Protein AF-A0A7J6QD74-F1 (afdb_monomer_lite)

InterPro domains:
  IPR014721 Small ribosomal subunit protein uS5 domain 2-type fold, subgroup [G3DSA:3.30.230.10] (109-185)
  IPR020568 Ribosomal protein uS5 domain 2-type superfamily [SSF54211] (138-184)
  IPR036890 Histidine kinase/HSP90-like ATPase superfamily [G3DSA:3.30.565.10] (1-89)
  IPR036890 Histidine kinase/HSP90-like ATPase superfamily [SSF55874] (11-71)
  IPR038973 DNA mismatch repair protein MutL/Mlh/Pms-like [PTHR10073] (9-184)

Radius of gyration: 19.91 Å; chains: 1; bounding box: 56×42×53 Å

pLDDT: mean 76.53, std 16.79, range [30.2, 94.69]

Structure (mmCIF, N/CA/C/O backbone):
data_AF-A0A7J6QD74-F1
#
_entry.id   AF-A0A7J6QD74-F1
#
loop_
_atom_site.group_PDB
_atom_site.id
_atom_site.type_symbol
_atom_site.label_atom_id
_atom_site.label_alt_id
_atom_site.label_comp_id
_atom_site.label_asym_id
_atom_site.label_entity_id
_atom_site.label_seq_id
_atom_site.pdbx_PDB_ins_code
_atom_site.Cartn_x
_atom_site.Cartn_y
_atom_site.Cartn_z
_atom_site.occupancy
_atom_site.B_iso_or_equiv
_atom_site.auth_seq_id
_atom_site.auth_comp_id
_atom_site.auth_asym_id
_atom_site.auth_atom_id
_atom_site.pdbx_PDB_model_num
ATOM 1 N N . MET A 1 1 ? -12.915 -17.761 23.791 1.00 48.53 1 MET A N 1
ATOM 2 C CA . MET A 1 1 ? -13.664 -16.504 23.539 1.00 48.53 1 MET A CA 1
ATOM 3 C C . MET A 1 1 ? -13.519 -16.257 22.055 1.00 48.53 1 MET A C 1
ATOM 5 O O . MET A 1 1 ? -12.557 -15.635 21.618 1.00 48.53 1 MET A O 1
ATOM 9 N N . ASP A 1 2 ? -14.406 -16.891 21.297 1.00 52.78 2 ASP A N 1
ATOM 10 C CA . ASP A 1 2 ? -14.109 -17.403 19.957 1.00 52.78 2 ASP A CA 1
ATOM 11 C C . ASP A 1 2 ? -14.800 -16.563 18.883 1.00 52.78 2 ASP A C 1
ATOM 13 O O . ASP A 1 2 ? -15.560 -17.075 18.072 1.00 52.78 2 ASP A O 1
ATOM 17 N N . GLY A 1 3 ? -14.582 -15.243 18.910 1.00 58.72 3 GLY A N 1
ATOM 18 C CA . GLY A 1 3 ? -15.147 -14.339 17.901 1.00 58.72 3 GLY A CA 1
ATOM 19 C C . GLY A 1 3 ? -16.680 -14.311 17.854 1.00 58.72 3 GLY A C 1
ATOM 20 O O . GLY A 1 3 ? -17.240 -13.837 16.869 1.00 58.72 3 GLY A O 1
ATOM 21 N N . GLU A 1 4 ? -17.359 -14.808 18.893 1.00 67.81 4 GLU A N 1
ATOM 22 C CA . GLU A 1 4 ? -18.815 -14.763 18.964 1.00 67.81 4 GLU A CA 1
ATOM 23 C C . GLU A 1 4 ? -19.301 -13.316 19.138 1.00 67.81 4 GLU A C 1
ATOM 25 O O . GLU A 1 4 ? -18.718 -12.556 19.924 1.00 67.81 4 GLU A O 1
ATOM 30 N N . PRO A 1 5 ? -20.357 -12.909 18.410 1.00 69.69 5 PRO A N 1
ATOM 31 C CA . PRO A 1 5 ? -20.907 -11.567 18.510 1.00 69.69 5 PRO A CA 1
ATOM 32 C C . PRO A 1 5 ? -21.381 -11.297 19.941 1.00 69.69 5 PRO A C 1
ATOM 34 O O . PRO A 1 5 ? -22.236 -11.999 20.483 1.00 69.69 5 PRO A O 1
ATOM 37 N N . VAL A 1 6 ? -20.821 -10.257 20.559 1.00 71.19 6 VAL A N 1
ATOM 38 C CA . VAL A 1 6 ? -21.186 -9.841 21.916 1.00 71.19 6 VAL A CA 1
ATOM 39 C C . VAL A 1 6 ? -22.490 -9.040 21.841 1.00 71.19 6 VAL A C 1
ATOM 41 O O . VAL A 1 6 ? -22.485 -7.814 21.793 1.00 71.19 6 VAL A O 1
ATOM 44 N N . GLY A 1 7 ? -23.616 -9.753 21.802 1.00 79.44 7 GLY A N 1
ATOM 45 C CA . GLY A 1 7 ? -24.964 -9.180 21.847 1.00 79.44 7 GLY A CA 1
ATOM 46 C C . GLY A 1 7 ? -25.642 -8.978 20.487 1.00 79.44 7 GLY A C 1
ATOM 47 O O . GLY A 1 7 ? -25.065 -9.197 19.423 1.00 79.44 7 GLY A O 1
ATOM 48 N N . ALA A 1 8 ? -26.917 -8.585 20.540 1.00 80.56 8 ALA A N 1
ATOM 49 C CA . ALA A 1 8 ? -27.727 -8.302 19.358 1.00 80.56 8 ALA A CA 1
ATOM 50 C C . ALA A 1 8 ? -27.365 -6.939 18.745 1.00 80.56 8 ALA A C 1
ATOM 52 O O . ALA A 1 8 ? -27.047 -5.989 19.464 1.00 80.56 8 ALA A O 1
ATOM 53 N N . ALA A 1 9 ? -27.445 -6.835 17.415 1.00 84.38 9 ALA A N 1
ATOM 54 C CA . ALA A 1 9 ? -27.183 -5.592 16.697 1.00 84.38 9 ALA A CA 1
ATOM 55 C C . ALA A 1 9 ? -28.130 -4.472 17.162 1.00 84.38 9 ALA A C 1
ATOM 57 O O . ALA A 1 9 ? -29.345 -4.662 17.230 1.00 84.38 9 ALA A O 1
ATOM 58 N N . GLN A 1 10 ? -27.568 -3.300 17.463 1.00 88.56 10 GLN A N 1
ATOM 59 C CA . GLN A 1 10 ? -28.336 -2.123 17.863 1.00 88.56 10 GLN A CA 1
ATOM 60 C C . GLN A 1 10 ? -28.570 -1.197 16.659 1.00 88.56 10 GLN A C 1
ATOM 62 O O . GLN A 1 10 ? -27.626 -0.942 15.902 1.00 88.56 10 GLN A O 1
ATOM 67 N N . PRO A 1 11 ? -29.791 -0.657 16.475 1.00 87.88 11 PRO A N 1
ATOM 68 C CA . PRO A 1 11 ? -30.062 0.320 15.427 1.00 87.88 11 PRO A CA 1
ATOM 69 C C . PRO A 1 11 ? -29.155 1.542 15.598 1.00 87.88 11 PRO A C 1
ATOM 71 O O . PRO A 1 11 ? -29.210 2.223 16.618 1.00 87.88 11 PRO A O 1
ATOM 74 N N . THR A 1 12 ? -28.316 1.811 14.600 1.00 87.06 12 THR A N 1
ATOM 75 C CA . THR A 1 12 ? -27.343 2.911 14.618 1.00 87.06 12 THR A CA 1
ATOM 76 C C . THR A 1 12 ? -27.442 3.683 13.310 1.00 87.06 12 THR A C 1
ATOM 78 O O . THR A 1 12 ? -27.581 3.082 12.246 1.00 87.06 12 THR A O 1
ATOM 81 N N . ALA A 1 13 ? -27.378 5.013 13.372 1.00 91.38 13 ALA A N 1
ATOM 82 C CA . ALA A 1 13 ? -27.354 5.842 12.173 1.00 91.38 13 ALA A CA 1
ATOM 83 C C . ALA A 1 13 ? -26.040 5.619 11.404 1.00 91.38 13 ALA A C 1
ATOM 85 O O . ALA A 1 13 ? -24.959 5.854 11.941 1.00 91.38 13 ALA A O 1
ATOM 86 N N . ALA A 1 14 ? -26.137 5.178 10.150 1.00 90.25 14 ALA A N 1
ATOM 87 C CA . ALA A 1 14 ? -24.999 4.978 9.261 1.00 90.25 14 ALA A CA 1
ATOM 88 C C . ALA A 1 14 ? -25.409 5.216 7.803 1.00 90.25 14 ALA A C 1
ATOM 90 O O . ALA A 1 14 ? -26.558 5.003 7.416 1.00 90.25 14 ALA A O 1
ATOM 91 N N . THR A 1 15 ? -24.459 5.663 6.989 1.00 93.88 15 THR A N 1
ATOM 92 C CA . THR A 1 15 ? -24.601 5.717 5.530 1.00 93.88 15 THR A CA 1
ATOM 93 C C . THR A 1 15 ? -24.441 4.319 4.920 1.00 93.88 15 THR A C 1
ATOM 95 O O . THR A 1 15 ? -23.863 3.447 5.572 1.00 93.88 15 THR A O 1
ATOM 98 N N . PRO A 1 16 ? -24.882 4.089 3.667 1.00 94.69 16 PRO A N 1
ATOM 99 C CA . PRO A 1 16 ? -24.621 2.833 2.968 1.00 94.69 16 PRO A CA 1
ATOM 100 C C . PRO A 1 16 ? -23.128 2.483 2.973 1.00 94.69 16 PRO A C 1
ATOM 102 O O . PRO A 1 16 ? -22.291 3.305 2.602 1.00 94.69 16 PRO A O 1
ATOM 105 N N . GLY A 1 17 ? -22.808 1.267 3.409 1.00 91.75 17 GLY A N 1
ATOM 106 C CA . GLY A 1 17 ? -21.439 0.790 3.581 1.00 91.75 17 GLY A CA 1
ATOM 107 C C . GLY A 1 17 ? -21.271 0.011 4.882 1.00 91.75 17 GLY A C 1
ATOM 108 O O . GLY A 1 17 ? -22.239 -0.263 5.591 1.00 91.75 17 GLY A O 1
ATOM 109 N N . THR A 1 18 ? -20.024 -0.333 5.192 1.00 92.88 18 THR A N 1
ATOM 110 C CA . THR A 1 18 ? -19.674 -1.083 6.400 1.00 92.88 18 THR A CA 1
ATOM 111 C C . THR A 1 18 ? -18.538 -0.378 7.117 1.00 92.88 18 THR A C 1
ATOM 113 O O . THR A 1 18 ? -17.469 -0.175 6.544 1.00 92.88 18 THR A O 1
ATOM 116 N N . THR A 1 19 ? -18.750 -0.055 8.389 1.00 90.88 19 THR A N 1
ATOM 117 C CA . THR A 1 19 ? -17.707 0.487 9.261 1.00 90.88 19 THR A CA 1
ATOM 118 C C . THR A 1 19 ? -17.307 -0.579 10.265 1.00 90.88 19 THR A C 1
ATOM 120 O O . THR A 1 19 ? -18.146 -1.088 11.005 1.00 90.88 19 THR A O 1
ATOM 123 N N . ILE A 1 20 ? -16.020 -0.918 10.295 1.00 91.31 20 ILE A N 1
ATOM 124 C CA . ILE A 1 20 ? -15.466 -1.890 11.237 1.00 91.31 20 ILE A CA 1
ATOM 125 C C . ILE A 1 20 ? -14.562 -1.139 12.211 1.00 91.31 20 ILE A C 1
ATOM 127 O O . ILE A 1 20 ? -13.622 -0.459 11.800 1.00 91.31 20 ILE A O 1
ATOM 131 N N . HIS A 1 21 ? -14.848 -1.267 13.505 1.00 90.44 21 HIS A N 1
ATOM 132 C CA . HIS A 1 21 ? -14.053 -0.674 14.574 1.00 90.44 21 HIS A CA 1
ATOM 133 C C . HIS A 1 21 ? -13.284 -1.766 15.312 1.00 90.44 21 HIS A C 1
ATOM 135 O O . HIS A 1 21 ? -13.877 -2.699 15.847 1.00 90.44 21 HIS A O 1
ATOM 141 N N . PHE A 1 22 ? -11.962 -1.626 15.373 1.00 90.12 22 PHE A N 1
ATOM 142 C CA . PHE A 1 22 ? -11.105 -2.479 16.189 1.00 90.12 22 PHE A CA 1
ATOM 143 C C . PHE A 1 22 ? -10.660 -1.690 17.422 1.00 90.12 22 PHE A C 1
ATOM 145 O O . PHE A 1 22 ? -9.931 -0.705 17.299 1.00 90.12 22 PHE A O 1
ATOM 152 N N . THR A 1 23 ? -11.096 -2.113 18.607 1.00 89.50 23 THR A N 1
ATOM 153 C CA . THR A 1 23 ? -10.692 -1.534 19.896 1.00 89.50 23 THR A CA 1
ATOM 154 C C . THR A 1 23 ? -9.885 -2.548 20.700 1.00 89.50 23 THR A C 1
ATOM 156 O O . THR A 1 23 ? -10.077 -3.753 20.560 1.00 89.50 23 THR A O 1
ATOM 159 N N . ASP A 1 24 ? -8.956 -2.057 21.523 1.00 88.69 24 ASP A N 1
ATOM 160 C CA . ASP A 1 24 ? -8.163 -2.867 22.459 1.00 88.69 24 ASP A CA 1
ATOM 161 C C . ASP A 1 24 ? -7.489 -4.107 21.839 1.00 88.69 24 ASP A C 1
ATOM 163 O O . ASP A 1 24 ? -7.560 -5.228 22.352 1.00 88.69 24 ASP A O 1
ATOM 167 N N . LEU A 1 25 ? -6.775 -3.904 20.726 1.00 90.25 25 LEU A N 1
ATOM 168 C CA . LEU A 1 25 ? -6.012 -4.972 20.082 1.00 90.25 25 LEU A CA 1
ATOM 169 C C . LEU A 1 25 ? -5.025 -5.616 21.078 1.00 90.25 25 LEU A C 1
ATOM 171 O O . LEU A 1 25 ? -4.258 -4.930 21.757 1.00 90.25 25 LEU A O 1
ATOM 175 N N . PHE A 1 26 ? -5.043 -6.950 21.149 1.00 91.56 26 PHE A N 1
ATOM 176 C CA . PHE A 1 26 ? -4.255 -7.758 22.091 1.00 91.56 26 PHE A CA 1
ATOM 177 C C . PHE A 1 26 ? -4.588 -7.548 23.581 1.00 91.56 26 PHE A C 1
ATOM 179 O O . PHE A 1 26 ? -3.729 -7.800 24.429 1.00 91.56 26 PHE A O 1
ATOM 186 N N . TYR A 1 27 ? -5.813 -7.132 23.938 1.00 88.31 27 TYR A N 1
ATOM 187 C CA . TYR A 1 27 ? -6.219 -6.968 25.346 1.00 88.31 27 TYR A CA 1
ATOM 188 C C . TYR A 1 27 ? -5.944 -8.211 26.213 1.00 88.31 27 TYR A C 1
ATOM 190 O O . TYR A 1 27 ? -5.524 -8.079 27.361 1.00 88.31 27 TYR A O 1
ATOM 198 N N . ASN A 1 28 ? -6.122 -9.408 25.646 1.00 91.12 28 ASN A N 1
ATOM 199 C CA . ASN A 1 28 ? -5.920 -10.703 26.298 1.00 91.12 28 ASN A CA 1
ATOM 200 C C . ASN A 1 28 ? -4.468 -11.220 26.237 1.00 91.12 28 ASN A C 1
ATOM 202 O O . ASN A 1 28 ? -4.174 -12.281 26.782 1.00 91.12 28 ASN A O 1
ATOM 206 N N . LEU A 1 29 ? -3.552 -10.499 25.580 1.00 92.44 29 LEU A N 1
ATOM 207 C CA . LEU A 1 29 ? -2.165 -10.915 25.349 1.00 92.44 29 LEU A CA 1
ATOM 208 C C . LEU A 1 29 ? -1.195 -9.799 25.785 1.00 92.44 29 LEU A C 1
ATOM 210 O O . LEU A 1 29 ? -0.696 -9.046 24.941 1.00 92.44 29 LEU A O 1
ATOM 214 N N . PRO A 1 30 ? -0.871 -9.691 27.092 1.00 90.25 30 PRO A N 1
ATOM 215 C CA . PRO A 1 30 ? -0.149 -8.544 27.653 1.00 90.25 30 PRO A CA 1
ATOM 216 C C . PRO A 1 30 ? 1.238 -8.337 27.033 1.00 90.25 30 PRO A C 1
ATOM 218 O O . PRO A 1 30 ? 1.645 -7.199 26.795 1.00 90.25 30 PRO A O 1
ATOM 221 N N . THR A 1 31 ? 1.950 -9.419 26.707 1.00 92.75 31 THR A N 1
ATOM 222 C CA . THR A 1 31 ? 3.266 -9.350 26.054 1.00 92.75 31 THR A CA 1
ATOM 223 C C . THR A 1 31 ? 3.174 -8.753 24.646 1.00 92.75 31 THR A C 1
ATOM 225 O O . THR A 1 31 ? 3.957 -7.866 24.309 1.00 92.75 31 THR A O 1
ATOM 228 N N . ARG A 1 32 ? 2.185 -9.170 23.835 1.00 90.00 32 ARG A N 1
ATOM 229 C CA . ARG A 1 32 ? 1.974 -8.617 22.482 1.00 90.00 32 ARG A CA 1
ATOM 230 C C . ARG A 1 32 ? 1.521 -7.164 22.539 1.00 90.00 32 ARG A C 1
ATOM 232 O O . ARG A 1 32 ? 2.043 -6.334 21.802 1.00 90.00 32 ARG A O 1
ATOM 239 N N . ARG A 1 33 ? 0.617 -6.845 23.467 1.00 90.81 33 ARG A N 1
ATOM 240 C CA . ARG A 1 33 ? 0.168 -5.473 23.718 1.00 90.81 33 ARG A CA 1
ATOM 241 C C . ARG A 1 33 ? 1.336 -4.550 24.063 1.00 90.81 33 ARG A C 1
ATOM 243 O O . ARG A 1 33 ? 1.440 -3.472 23.489 1.00 90.81 33 ARG A O 1
ATOM 250 N N . ARG A 1 34 ? 2.240 -4.977 24.953 1.00 90.19 34 ARG A N 1
ATOM 251 C CA . ARG A 1 34 ? 3.424 -4.186 25.330 1.00 90.19 34 ARG A CA 1
ATOM 252 C C . ARG A 1 34 ? 4.359 -3.957 24.139 1.00 90.19 34 ARG A C 1
ATOM 254 O O . ARG A 1 34 ? 4.828 -2.841 23.953 1.00 90.19 34 ARG A O 1
ATOM 261 N N . SER A 1 35 ? 4.578 -4.979 23.310 1.00 89.50 35 SER A N 1
ATOM 262 C CA . SER A 1 35 ? 5.364 -4.849 22.074 1.00 89.50 35 SER A CA 1
ATOM 263 C C . SER A 1 35 ? 4.765 -3.813 21.117 1.00 89.50 35 SER A C 1
ATOM 265 O O . SER A 1 35 ? 5.488 -2.946 20.630 1.00 89.50 35 SER A O 1
ATOM 267 N N . LEU A 1 36 ? 3.446 -3.866 20.893 1.00 88.88 36 LEU A N 1
ATOM 268 C CA . LEU A 1 36 ? 2.728 -2.921 20.030 1.00 88.88 36 LEU A CA 1
ATOM 269 C C . LEU A 1 36 ? 2.818 -1.484 20.565 1.00 88.88 36 LEU A C 1
ATOM 271 O O . LEU A 1 36 ? 3.073 -0.549 19.813 1.00 88.88 36 LEU A O 1
ATOM 275 N N . MET A 1 37 ? 2.651 -1.303 21.877 1.00 86.25 37 MET A N 1
ATOM 276 C CA . MET A 1 37 ? 2.734 0.015 22.517 1.00 86.25 37 MET A CA 1
ATOM 277 C C . MET A 1 37 ? 4.118 0.651 22.368 1.00 86.25 37 MET A C 1
ATOM 279 O O . MET A 1 37 ? 4.215 1.851 22.133 1.00 86.25 37 MET A O 1
ATOM 283 N N . ASN A 1 38 ? 5.181 -0.151 22.447 1.00 87.31 38 ASN A N 1
ATOM 284 C CA . ASN A 1 38 ? 6.551 0.333 22.280 1.00 87.31 38 ASN A CA 1
ATOM 285 C C . ASN A 1 38 ? 6.875 0.739 20.830 1.00 87.31 38 ASN A C 1
ATOM 287 O O . ASN A 1 38 ? 7.803 1.510 20.611 1.00 87.31 38 ASN A O 1
ATOM 291 N N . THR A 1 39 ? 6.123 0.231 19.849 1.00 88.25 39 THR A N 1
ATOM 292 C CA . THR A 1 39 ? 6.393 0.386 18.406 1.00 88.25 39 THR A CA 1
ATOM 293 C C . THR A 1 39 ? 5.281 1.135 17.666 1.00 88.25 39 THR A C 1
ATOM 295 O O . THR A 1 39 ? 5.209 1.096 16.442 1.00 88.25 39 THR A O 1
ATOM 298 N N . GLN A 1 40 ? 4.431 1.882 18.382 1.00 86.56 40 GLN A N 1
ATOM 299 C CA . GLN A 1 40 ? 3.225 2.506 17.822 1.00 86.56 40 GLN A CA 1
ATOM 300 C C . GLN A 1 40 ? 3.480 3.328 16.545 1.00 86.56 40 GLN A C 1
ATOM 302 O O . GLN A 1 40 ? 2.725 3.219 15.580 1.00 86.56 40 GLN A O 1
ATOM 307 N N . SER A 1 41 ? 4.533 4.149 16.528 1.00 84.81 41 SER A N 1
ATOM 308 C CA . SER A 1 41 ? 4.875 4.976 15.363 1.00 84.81 41 SER A CA 1
ATOM 309 C C . SER A 1 41 ? 5.335 4.143 14.163 1.00 84.81 41 SER A C 1
ATOM 311 O O . SER A 1 41 ? 5.026 4.488 13.025 1.00 84.81 41 SER A O 1
ATOM 313 N N . GLU A 1 42 ? 6.058 3.048 14.406 1.00 84.12 42 GLU A N 1
ATOM 314 C CA . GLU A 1 42 ? 6.531 2.142 13.354 1.00 84.12 42 GLU A CA 1
ATOM 315 C C . GLU A 1 42 ? 5.376 1.337 12.762 1.00 84.12 42 GLU A C 1
ATOM 317 O O . GLU A 1 42 ? 5.271 1.211 11.546 1.00 84.12 42 GLU A O 1
ATOM 322 N N . GLU A 1 43 ? 4.473 0.843 13.608 1.00 87.44 43 GLU A N 1
ATOM 323 C CA . GLU A 1 43 ? 3.288 0.107 13.166 1.00 87.44 43 GLU A CA 1
ATOM 324 C C . GLU A 1 43 ? 2.343 1.006 12.371 1.00 87.44 43 GLU A C 1
ATOM 326 O O . GLU A 1 43 ? 1.832 0.599 11.331 1.00 87.44 43 GLU A O 1
ATOM 331 N N . TYR A 1 44 ? 2.177 2.267 12.785 1.00 87.38 44 TYR A N 1
ATOM 332 C CA . TYR A 1 44 ? 1.434 3.235 11.983 1.00 87.38 44 TYR A CA 1
ATOM 333 C C . TYR A 1 44 ? 2.082 3.463 10.611 1.00 87.38 44 TYR A C 1
ATOM 335 O O . TYR A 1 44 ? 1.388 3.447 9.597 1.00 87.38 44 TYR A O 1
ATOM 343 N N . ALA A 1 45 ? 3.409 3.603 10.550 1.00 83.75 45 ALA A N 1
ATOM 344 C CA . ALA A 1 45 ? 4.116 3.736 9.278 1.00 83.75 45 ALA A CA 1
ATOM 345 C C . ALA A 1 45 ? 3.932 2.501 8.374 1.00 83.75 45 ALA A C 1
ATOM 347 O O . ALA A 1 45 ? 3.758 2.655 7.167 1.00 83.75 45 ALA A O 1
ATOM 348 N N . ARG A 1 46 ? 3.904 1.287 8.944 1.00 85.19 46 ARG A N 1
ATOM 349 C CA . ARG A 1 46 ? 3.598 0.053 8.197 1.00 85.19 46 ARG A CA 1
ATOM 350 C C . ARG A 1 46 ? 2.159 0.018 7.689 1.00 85.19 46 ARG A C 1
ATOM 352 O O . ARG A 1 46 ? 1.932 -0.447 6.578 1.00 85.19 46 ARG A O 1
ATOM 359 N N . ILE A 1 47 ? 1.197 0.518 8.468 1.00 89.50 47 ILE A N 1
ATOM 360 C CA . ILE A 1 47 ? -0.198 0.653 8.023 1.00 89.50 47 ILE A CA 1
ATOM 361 C C . ILE A 1 47 ? -0.268 1.608 6.833 1.00 89.50 47 ILE A C 1
ATOM 363 O O . ILE A 1 47 ? -0.853 1.256 5.814 1.00 89.50 47 ILE A O 1
ATOM 367 N N . VAL A 1 48 ? 0.359 2.784 6.930 1.00 88.06 48 VAL A N 1
ATOM 368 C CA . VAL A 1 48 ? 0.394 3.753 5.827 1.00 88.06 48 VAL A CA 1
ATOM 369 C C . VAL A 1 48 ? 1.020 3.131 4.577 1.00 88.06 48 VAL A C 1
ATOM 371 O O . VAL A 1 48 ? 0.431 3.234 3.507 1.00 88.06 48 VAL A O 1
ATOM 374 N N . ASP A 1 49 ? 2.151 2.429 4.697 1.00 83.56 49 ASP A N 1
ATOM 375 C CA . ASP A 1 49 ? 2.783 1.733 3.566 1.00 83.56 49 ASP A CA 1
ATOM 376 C C . ASP A 1 49 ? 1.871 0.666 2.945 1.00 83.56 49 ASP A C 1
ATOM 378 O O . ASP A 1 49 ? 1.723 0.609 1.725 1.00 83.56 49 ASP A O 1
ATOM 382 N N . LEU A 1 50 ? 1.198 -0.142 3.767 1.00 87.56 50 LEU A N 1
ATOM 383 C CA . LEU A 1 50 ? 0.260 -1.152 3.286 1.00 87.56 50 LEU A CA 1
ATOM 384 C C . LEU A 1 50 ? -0.881 -0.516 2.483 1.00 87.56 50 LEU A C 1
ATOM 386 O O . LEU A 1 50 ? -1.154 -0.948 1.364 1.00 87.56 50 LEU A O 1
ATOM 390 N N . VAL A 1 51 ? -1.525 0.522 3.028 1.00 90.44 51 VAL A N 1
ATOM 391 C CA . VAL A 1 51 ? -2.628 1.209 2.340 1.00 90.44 51 VAL A CA 1
ATOM 392 C C . VAL A 1 51 ? -2.120 1.887 1.063 1.00 90.44 51 VAL A C 1
ATOM 394 O O . VAL A 1 51 ? -2.797 1.814 0.044 1.00 90.44 51 VAL A O 1
ATOM 397 N N . SER A 1 52 ? -0.917 2.467 1.068 1.00 87.06 52 SER A N 1
ATOM 398 C CA . SER A 1 52 ? -0.280 3.028 -0.132 1.00 87.06 52 SER A CA 1
ATOM 399 C C . SER A 1 52 ? -0.103 1.986 -1.239 1.00 87.06 52 SER A C 1
ATOM 401 O O . SER A 1 52 ? -0.431 2.253 -2.392 1.00 87.06 52 SER A O 1
ATOM 403 N N . ARG A 1 53 ? 0.354 0.771 -0.909 1.00 87.69 53 ARG A N 1
ATOM 404 C CA . ARG A 1 53 ? 0.493 -0.323 -1.888 1.00 87.69 53 ARG A CA 1
ATOM 405 C C . ARG A 1 53 ? -0.851 -0.732 -2.484 1.00 87.69 53 ARG A C 1
ATOM 407 O O . ARG A 1 53 ? -0.946 -0.921 -3.691 1.00 87.69 53 ARG A O 1
ATOM 414 N N . PHE A 1 54 ? -1.892 -0.831 -1.658 1.00 90.81 54 PHE A N 1
ATOM 415 C CA . PHE A 1 54 ? -3.243 -1.111 -2.148 1.00 90.81 54 PHE A CA 1
ATOM 416 C C . PHE A 1 54 ? -3.807 0.031 -2.998 1.00 90.81 54 PHE A C 1
ATOM 418 O O . PHE A 1 54 ? -4.442 -0.241 -4.009 1.00 90.81 54 PHE A O 1
ATOM 425 N N . ALA A 1 55 ? -3.535 1.286 -2.642 1.00 89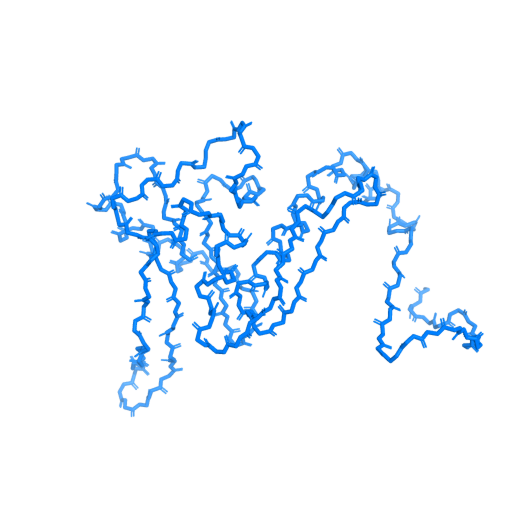.75 55 ALA A N 1
ATOM 426 C CA . ALA A 1 55 ? -3.961 2.443 -3.423 1.00 89.75 55 ALA A CA 1
ATOM 427 C C . ALA A 1 55 ? -3.293 2.510 -4.806 1.00 89.75 55 ALA A C 1
ATOM 429 O O . ALA A 1 55 ? -3.907 2.999 -5.750 1.00 89.75 55 ALA A O 1
ATOM 430 N N . ALA A 1 56 ? -2.058 2.013 -4.936 1.00 86.44 56 ALA A N 1
ATOM 431 C CA . ALA A 1 56 ? -1.357 1.928 -6.217 1.00 86.44 56 ALA A CA 1
ATOM 432 C C . ALA A 1 56 ? -1.946 0.853 -7.152 1.00 86.44 56 ALA A C 1
ATOM 434 O O . ALA A 1 56 ? -2.061 1.088 -8.354 1.00 86.44 56 ALA A O 1
ATOM 435 N N . GLU A 1 57 ? -2.331 -0.305 -6.606 1.00 89.12 57 GLU A N 1
ATOM 436 C CA . GLU A 1 57 ? -2.942 -1.403 -7.373 1.00 89.12 57 GLU A CA 1
ATOM 437 C C . GLU A 1 57 ? -4.400 -1.097 -7.735 1.00 89.12 57 GLU A C 1
ATOM 439 O O . GLU A 1 57 ? -4.809 -1.191 -8.890 1.00 89.12 57 GLU A O 1
ATOM 444 N N . TYR A 1 58 ? -5.192 -0.684 -6.745 1.00 91.00 58 TYR A N 1
ATOM 445 C CA . TYR A 1 58 ? -6.616 -0.394 -6.890 1.00 91.00 58 TYR A CA 1
ATOM 446 C C . TYR A 1 58 ? -6.844 1.098 -7.129 1.00 91.00 58 TYR A C 1
ATOM 448 O O . TYR A 1 58 ? -7.564 1.760 -6.384 1.00 91.00 58 TYR A O 1
ATOM 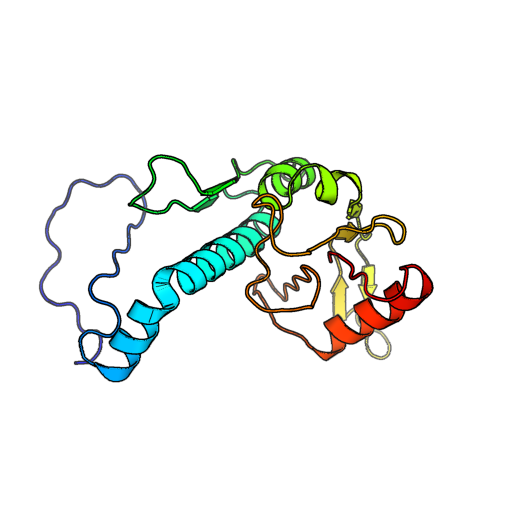456 N N . TYR A 1 59 ? -6.229 1.631 -8.183 1.00 89.38 59 TYR A N 1
ATOM 457 C CA . TYR A 1 59 ? -6.239 3.062 -8.499 1.00 89.38 59 TYR A CA 1
ATOM 458 C C . TYR A 1 59 ? -7.643 3.626 -8.792 1.00 89.38 59 TYR A C 1
ATOM 460 O O . TYR A 1 59 ? -7.850 4.834 -8.701 1.00 89.38 59 TYR A O 1
ATOM 468 N N . THR A 1 60 ? -8.628 2.778 -9.103 1.00 91.50 60 THR A N 1
ATOM 469 C CA . THR A 1 60 ? -10.032 3.194 -9.261 1.00 91.50 60 THR A CA 1
ATOM 470 C C . THR A 1 60 ? -10.748 3.462 -7.941 1.00 91.50 60 THR A C 1
ATOM 472 O O . THR A 1 60 ? -11.836 4.034 -7.926 1.00 91.50 60 THR A O 1
ATOM 475 N N . ILE A 1 61 ? -10.146 3.066 -6.820 1.00 92.56 61 ILE A N 1
ATOM 476 C CA . ILE A 1 61 ? -10.713 3.203 -5.483 1.00 92.56 61 ILE A CA 1
ATOM 477 C C . ILE A 1 61 ? -9.989 4.333 -4.751 1.00 92.56 61 ILE A C 1
ATOM 479 O O . ILE A 1 61 ? -8.760 4.402 -4.715 1.00 92.56 61 ILE A O 1
ATOM 483 N N . ALA A 1 62 ? -10.763 5.219 -4.127 1.00 93.38 62 ALA A N 1
ATOM 484 C CA . ALA A 1 62 ? -10.221 6.253 -3.261 1.00 93.38 62 ALA A CA 1
ATOM 485 C C . ALA A 1 62 ? -9.780 5.651 -1.919 1.00 93.38 62 ALA A C 1
ATOM 487 O O . ALA A 1 62 ? -10.554 4.965 -1.248 1.00 93.38 62 ALA A O 1
ATOM 488 N N . PHE A 1 63 ? -8.555 5.955 -1.495 1.00 93.19 63 PHE A N 1
ATOM 489 C CA . PHE A 1 63 ? -8.028 5.538 -0.196 1.00 93.19 63 PHE A CA 1
ATOM 490 C C . PHE A 1 63 ? -7.650 6.753 0.638 1.00 93.19 63 PHE A C 1
ATOM 492 O O . PHE A 1 63 ? -7.069 7.715 0.140 1.00 93.19 63 PHE A O 1
ATOM 499 N N . THR A 1 64 ? -7.916 6.692 1.939 1.00 92.12 64 THR A N 1
ATOM 500 C CA . THR A 1 64 ? -7.459 7.705 2.892 1.00 92.12 64 THR A CA 1
ATOM 501 C C . THR A 1 64 ? -6.972 7.022 4.159 1.00 92.12 64 THR A C 1
ATOM 503 O O . THR A 1 64 ? -7.691 6.234 4.770 1.00 92.12 64 THR A O 1
ATOM 506 N N . CYS A 1 65 ? -5.753 7.348 4.576 1.00 90.44 65 CYS A N 1
ATOM 507 C CA . CYS A 1 65 ? -5.173 6.915 5.837 1.00 90.44 65 CYS A CA 1
ATOM 508 C C . CYS A 1 65 ? -4.818 8.148 6.670 1.00 90.44 65 CYS A C 1
ATOM 510 O O . CYS A 1 65 ? -4.135 9.061 6.198 1.00 90.44 65 CYS A O 1
ATOM 512 N N . ARG A 1 66 ? -5.312 8.195 7.910 1.00 90.19 66 ARG A N 1
ATOM 513 C CA . ARG A 1 66 ? -5.075 9.306 8.834 1.00 90.19 66 ARG A CA 1
ATOM 514 C C . ARG A 1 66 ? -4.809 8.799 10.239 1.00 90.19 66 ARG A C 1
ATOM 516 O O . ARG A 1 66 ? -5.457 7.857 10.704 1.00 90.19 66 ARG A O 1
ATOM 523 N N . ASN A 1 67 ? -3.917 9.481 10.940 1.00 89.31 67 ASN A N 1
ATOM 524 C CA . ASN A 1 67 ? -3.698 9.251 12.352 1.00 89.31 67 ASN A CA 1
ATOM 525 C C . ASN A 1 67 ? -4.732 10.059 13.133 1.00 89.31 67 ASN A C 1
ATOM 527 O O . ASN A 1 67 ? -4.798 11.268 12.975 1.00 89.31 67 ASN A O 1
ATOM 531 N N . ALA A 1 68 ? -5.501 9.435 14.024 1.00 84.06 68 ALA A N 1
ATOM 532 C CA . ALA A 1 68 ? -6.517 10.141 14.813 1.00 84.06 68 ALA A CA 1
ATOM 533 C C . ALA A 1 68 ? -5.961 11.314 15.652 1.00 84.06 68 ALA A C 1
ATOM 535 O O . ALA A 1 68 ? -6.713 12.203 16.041 1.00 84.06 68 ALA A O 1
ATOM 536 N N . ARG A 1 69 ? -4.652 11.322 15.940 1.00 80.19 69 ARG A N 1
ATOM 537 C CA . ARG A 1 69 ? -3.971 12.407 16.667 1.00 80.19 69 ARG A CA 1
ATOM 538 C C . ARG A 1 69 ? -3.627 13.610 15.784 1.00 80.19 69 ARG A C 1
ATOM 540 O O . ARG A 1 69 ? -3.332 14.674 16.320 1.00 80.19 69 ARG A O 1
ATOM 547 N N . HIS A 1 70 ? -3.646 13.447 14.463 1.00 77.31 70 HIS A N 1
ATOM 548 C CA . HIS A 1 70 ? -3.315 14.480 13.488 1.00 77.31 70 HIS A CA 1
ATOM 549 C C . HIS A 1 70 ? -4.546 14.800 12.628 1.00 77.31 70 HIS A C 1
ATOM 551 O O . HIS A 1 70 ? -5.253 13.914 12.163 1.00 77.31 70 HIS A O 1
ATOM 557 N N . GLY A 1 71 ? -4.839 16.089 12.434 1.00 75.12 71 GLY A N 1
ATOM 558 C CA . GLY A 1 71 ? -6.033 16.514 11.690 1.00 75.12 71 GLY A CA 1
ATOM 559 C C . GLY A 1 71 ? -5.949 16.280 10.176 1.00 75.12 71 GLY A C 1
ATOM 560 O O . GLY A 1 71 ? -6.977 16.251 9.505 1.00 75.12 71 GLY A O 1
ATOM 561 N N . SER A 1 72 ? -4.741 16.109 9.637 1.00 83.12 72 SER A N 1
ATOM 562 C CA . SER A 1 72 ? -4.485 15.869 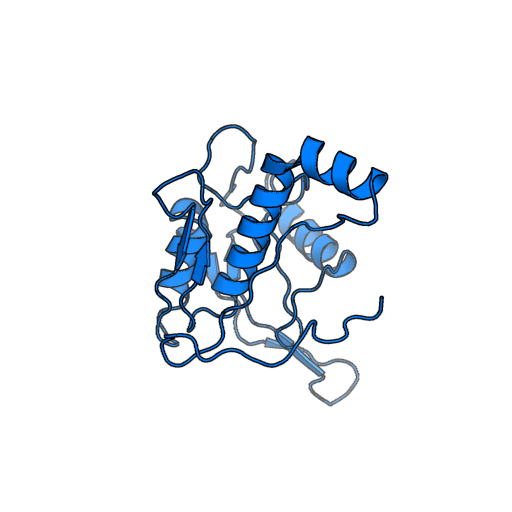8.216 1.00 83.12 72 SER A CA 1
ATOM 563 C C . SER A 1 72 ? -4.377 14.377 7.900 1.00 83.12 72 SER A C 1
ATOM 565 O O . SER A 1 72 ? -3.923 13.588 8.727 1.00 83.12 72 SER A O 1
ATOM 567 N N . ALA A 1 73 ? -4.757 13.994 6.680 1.00 82.44 73 ALA A N 1
ATOM 568 C CA . ALA A 1 73 ? -4.469 12.661 6.163 1.00 82.44 73 ALA A CA 1
ATOM 569 C C . ALA A 1 73 ? -2.972 12.530 5.850 1.00 82.44 73 ALA A C 1
ATOM 571 O O . ALA A 1 73 ? -2.396 13.417 5.223 1.00 82.44 73 ALA A O 1
ATOM 572 N N . ASP A 1 74 ? -2.364 11.423 6.277 1.00 83.00 74 ASP A N 1
ATOM 573 C CA . ASP A 1 74 ? -0.961 11.113 5.976 1.00 83.00 74 ASP A CA 1
ATOM 574 C C . ASP A 1 74 ? -0.817 10.492 4.580 1.00 83.00 74 ASP A C 1
ATOM 576 O O . ASP A 1 74 ? 0.222 10.624 3.938 1.00 83.00 74 ASP A O 1
ATOM 580 N N . MET A 1 75 ? -1.876 9.843 4.091 1.00 84.12 75 MET A N 1
ATOM 581 C CA . MET A 1 75 ? -1.988 9.385 2.711 1.00 84.12 75 MET A CA 1
ATOM 582 C C . MET A 1 75 ? -3.429 9.566 2.237 1.00 84.12 75 MET A C 1
ATOM 584 O O . MET A 1 75 ? -4.374 9.208 2.945 1.00 84.12 75 MET A O 1
ATOM 588 N N . SER A 1 76 ? -3.597 10.129 1.044 1.00 87.19 76 SER A N 1
ATOM 589 C CA . SER A 1 76 ? -4.894 10.249 0.390 1.00 87.19 76 SER A CA 1
ATOM 590 C C . SER A 1 76 ? -4.730 10.091 -1.115 1.00 87.19 76 SER A C 1
ATOM 592 O O . SER A 1 76 ? -3.979 10.839 -1.735 1.00 87.19 76 SER A O 1
ATOM 594 N N . SER A 1 77 ? -5.473 9.155 -1.694 1.00 88.00 77 SER A N 1
ATOM 595 C CA . SER A 1 77 ? -5.634 8.983 -3.134 1.00 88.00 77 SER A CA 1
ATOM 596 C C . SER A 1 77 ? -7.102 9.236 -3.488 1.00 88.00 77 SER A C 1
ATOM 598 O O . SER A 1 77 ? -7.971 8.613 -2.873 1.00 88.00 77 SER A O 1
ATOM 600 N N . PRO A 1 78 ? -7.406 10.130 -4.447 1.00 86.06 78 PRO A N 1
ATOM 601 C CA . PRO A 1 78 ? -8.784 10.447 -4.820 1.00 86.06 78 PRO A CA 1
ATOM 602 C C . PRO A 1 78 ? -9.502 9.306 -5.559 1.00 86.06 78 PRO A C 1
ATOM 604 O O . PRO A 1 78 ? -10.712 9.399 -5.750 1.00 86.06 78 PRO A O 1
ATOM 607 N N . GLY A 1 79 ? -8.786 8.248 -5.962 1.00 85.25 79 GLY A N 1
ATOM 608 C CA . GLY A 1 79 ? -9.275 7.311 -6.973 1.00 85.25 79 GLY A CA 1
ATOM 609 C C . GLY A 1 79 ? -9.403 7.998 -8.340 1.00 85.25 79 GLY A C 1
ATOM 610 O O . GLY A 1 79 ? -9.493 9.224 -8.430 1.00 85.25 79 GLY A O 1
ATOM 611 N N . GLY A 1 80 ? -9.367 7.229 -9.421 1.00 83.00 80 GLY A N 1
ATOM 612 C CA . GLY A 1 80 ? -9.493 7.765 -10.777 1.00 83.00 80 GLY A CA 1
ATOM 613 C C . GLY A 1 80 ? -10.091 6.764 -11.756 1.00 83.00 80 GLY A C 1
ATOM 614 O O . GLY A 1 80 ? -10.449 5.647 -11.393 1.00 83.00 80 GLY A O 1
ATOM 615 N N . GLU A 1 81 ? -10.208 7.159 -13.016 1.00 86.06 81 GLU A N 1
ATOM 616 C CA . GLU A 1 81 ? -10.582 6.233 -14.090 1.00 86.06 81 GLU A CA 1
ATOM 617 C C . GLU A 1 81 ? -9.391 5.352 -14.520 1.00 86.06 81 GLU A C 1
ATOM 619 O O . GLU A 1 81 ? -8.264 5.551 -14.061 1.00 86.06 81 GLU A O 1
ATOM 624 N N . ALA A 1 82 ? -9.638 4.377 -15.408 1.00 75.69 82 ALA A N 1
ATOM 625 C CA . ALA A 1 82 ? -8.623 3.472 -15.975 1.00 75.69 82 ALA A CA 1
ATOM 626 C C . ALA A 1 82 ? -7.359 4.211 -16.451 1.00 75.69 82 ALA A C 1
ATOM 628 O O . ALA A 1 82 ? -6.238 3.812 -16.136 1.00 75.69 82 ALA A O 1
ATOM 629 N N . ASP A 1 83 ? -7.555 5.339 -17.129 1.00 77.94 83 ASP A N 1
ATOM 630 C CA . ASP A 1 83 ? -6.477 6.116 -17.742 1.00 77.94 83 ASP A CA 1
ATOM 631 C C . ASP A 1 83 ? -5.773 7.066 -16.751 1.00 77.94 83 ASP A C 1
ATOM 633 O O . ASP A 1 83 ? -4.718 7.625 -17.050 1.00 77.94 83 ASP A O 1
ATOM 637 N N . GLU A 1 84 ? -6.311 7.235 -15.537 1.00 83.12 84 GLU A N 1
ATOM 638 C CA . GLU A 1 84 ? -5.757 8.123 -14.508 1.00 83.12 84 GLU A CA 1
ATOM 639 C C . GLU A 1 84 ? -4.805 7.409 -13.529 1.00 83.12 84 GLU A C 1
ATOM 641 O O . GLU A 1 84 ? -4.408 7.985 -12.512 1.00 83.12 84 GLU A O 1
ATOM 646 N N . GLN A 1 85 ? -4.379 6.176 -13.822 1.00 85.50 85 GLN A N 1
ATOM 647 C CA . GLN A 1 85 ? -3.498 5.406 -12.935 1.00 85.50 85 GLN A CA 1
ATOM 648 C C . GLN A 1 85 ? -2.215 6.169 -12.555 1.00 85.50 85 GLN A C 1
ATOM 650 O O . GLN A 1 85 ? -1.831 6.202 -11.385 1.00 85.50 85 GLN A O 1
ATOM 655 N N . MET A 1 86 ? -1.586 6.864 -13.510 1.00 85.00 86 MET A N 1
ATOM 656 C CA . MET A 1 86 ? -0.386 7.671 -13.241 1.00 85.00 86 MET A CA 1
ATOM 657 C C . MET A 1 86 ? -0.662 8.799 -12.242 1.00 85.00 86 MET A C 1
ATOM 659 O O . MET A 1 86 ? 0.125 9.017 -11.323 1.00 85.00 86 MET A O 1
ATOM 663 N N . LYS A 1 87 ? -1.807 9.483 -12.359 1.00 86.06 87 LYS A N 1
ATOM 664 C CA . LYS A 1 87 ? -2.221 10.553 -11.437 1.00 86.06 87 LYS A CA 1
ATOM 665 C C . LYS A 1 87 ? -2.366 10.023 -10.011 1.00 86.06 87 LYS A C 1
ATOM 667 O O . LYS A 1 87 ? -1.925 10.684 -9.077 1.00 86.06 87 LYS A O 1
ATOM 672 N N . VAL A 1 88 ? -2.912 8.821 -9.832 1.00 85.88 88 VAL A N 1
ATOM 673 C CA . VAL A 1 88 ? -2.982 8.166 -8.516 1.00 85.88 88 VAL A CA 1
ATOM 674 C C . VAL A 1 88 ? -1.587 7.835 -7.979 1.00 85.88 88 VAL A C 1
ATOM 676 O O . VAL A 1 88 ? -1.293 8.121 -6.816 1.00 85.88 88 VAL A O 1
ATOM 679 N N . LEU A 1 89 ? -0.687 7.323 -8.823 1.00 84.00 89 LEU A N 1
ATOM 680 C CA . LEU A 1 89 ? 0.700 7.043 -8.433 1.00 84.00 89 LEU A CA 1
ATOM 681 C C . LEU A 1 89 ? 1.462 8.306 -8.000 1.00 84.00 89 LEU A C 1
ATOM 683 O O . LEU A 1 89 ? 2.277 8.226 -7.082 1.00 84.00 89 LEU A O 1
ATOM 687 N N . HIS A 1 90 ? 1.157 9.478 -8.567 1.00 83.81 90 HIS A N 1
ATOM 688 C CA . HIS A 1 90 ? 1.687 10.763 -8.090 1.00 83.81 90 HIS A CA 1
ATOM 689 C C . HIS A 1 90 ? 1.307 11.057 -6.630 1.00 83.81 90 HIS A C 1
ATOM 691 O O . HIS A 1 90 ? 2.162 11.489 -5.855 1.00 83.81 90 HIS A O 1
ATOM 697 N N . PHE A 1 91 ? 0.065 10.772 -6.224 1.00 82.69 91 PHE A N 1
ATOM 698 C CA . PHE A 1 91 ? -0.378 10.954 -4.835 1.00 82.69 91 PHE A CA 1
ATOM 699 C C . PHE A 1 91 ? 0.253 9.942 -3.871 1.00 82.69 91 PHE A C 1
ATOM 701 O O . PHE A 1 91 ? 0.556 10.288 -2.731 1.00 82.69 91 PHE A O 1
ATOM 708 N N . VAL A 1 92 ? 0.466 8.702 -4.320 1.00 83.00 92 VAL A N 1
ATOM 709 C CA . VAL A 1 92 ? 0.973 7.610 -3.473 1.00 83.00 92 VAL A CA 1
ATOM 710 C C . VAL A 1 92 ? 2.500 7.644 -3.333 1.00 83.00 92 VAL A C 1
ATOM 712 O O . VAL A 1 92 ? 3.032 7.509 -2.230 1.00 83.00 92 VAL A O 1
ATOM 715 N N . LEU A 1 93 ? 3.219 7.817 -4.445 1.00 77.19 93 LEU A N 1
ATOM 716 C CA . LEU A 1 93 ? 4.685 7.731 -4.500 1.00 77.19 93 LEU A CA 1
ATOM 717 C C . LEU A 1 93 ? 5.377 9.084 -4.392 1.00 77.19 93 LEU A C 1
ATOM 719 O O . LEU A 1 93 ? 6.557 9.156 -4.040 1.00 77.19 93 LEU A O 1
ATOM 723 N N . GLY A 1 94 ? 4.631 10.152 -4.657 1.00 76.75 94 GLY A N 1
ATOM 724 C CA . GLY A 1 94 ? 5.144 11.504 -4.765 1.00 76.75 94 GLY A CA 1
ATOM 725 C C . GLY A 1 94 ? 5.701 11.800 -6.156 1.00 76.75 94 GLY A C 1
ATOM 726 O O . GLY A 1 94 ? 6.214 10.932 -6.867 1.00 76.75 94 GLY A O 1
ATOM 727 N N . ASP A 1 95 ? 5.665 13.081 -6.515 1.00 74.12 95 ASP A N 1
ATOM 728 C CA . ASP A 1 95 ? 5.998 13.563 -7.859 1.00 74.12 95 ASP A CA 1
ATOM 729 C C . ASP A 1 95 ? 7.390 13.185 -8.354 1.00 74.12 95 ASP A C 1
ATOM 731 O O . ASP A 1 95 ? 7.602 13.053 -9.555 1.00 74.12 95 ASP A O 1
ATOM 735 N N . ARG A 1 96 ? 8.360 13.044 -7.448 1.00 73.31 96 ARG A N 1
ATOM 736 C CA . ARG A 1 96 ? 9.744 12.734 -7.830 1.00 73.31 96 ARG A CA 1
ATOM 737 C C . ARG A 1 96 ? 9.872 11.317 -8.373 1.00 73.31 96 ARG A C 1
ATOM 739 O O . ARG A 1 96 ? 10.586 11.122 -9.340 1.00 73.31 96 ARG A O 1
ATOM 746 N N . VAL A 1 97 ? 9.195 10.357 -7.745 1.00 74.62 97 VAL A N 1
ATOM 747 C CA . VAL A 1 97 ? 9.241 8.948 -8.156 1.00 74.62 97 VAL A CA 1
ATOM 748 C C . VAL A 1 97 ? 8.323 8.744 -9.354 1.00 74.62 97 VAL A C 1
ATOM 750 O O . VAL A 1 97 ? 8.730 8.133 -10.333 1.00 74.62 97 VAL A O 1
ATOM 753 N N . ALA A 1 98 ? 7.112 9.307 -9.299 1.00 77.44 98 ALA A N 1
ATOM 754 C CA . ALA A 1 98 ? 6.089 9.108 -10.320 1.00 77.44 98 ALA A CA 1
ATOM 755 C C . ALA A 1 98 ? 6.502 9.620 -11.713 1.00 77.44 98 ALA A C 1
ATOM 757 O O . ALA A 1 98 ? 6.177 8.987 -12.712 1.00 77.44 98 ALA A O 1
ATOM 758 N N . LYS A 1 99 ? 7.276 10.714 -11.789 1.00 79.62 99 LYS A N 1
ATOM 759 C CA . LYS A 1 99 ? 7.803 11.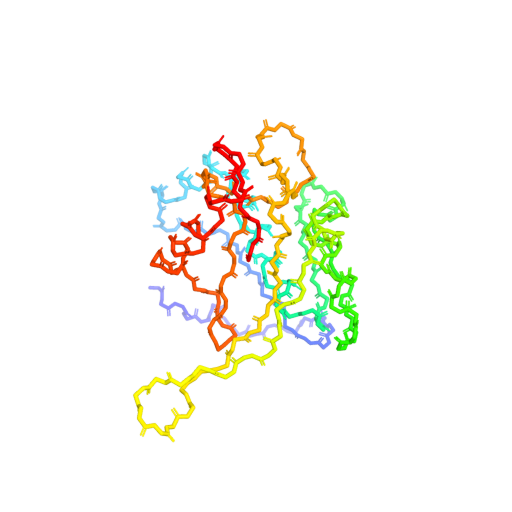250 -13.062 1.00 79.62 99 LYS A CA 1
ATOM 760 C C . LYS A 1 99 ? 8.774 10.317 -13.775 1.00 79.62 99 LYS A C 1
ATOM 762 O O . LYS A 1 99 ? 8.884 10.383 -14.994 1.00 79.62 99 LYS A O 1
ATOM 767 N N . ASP A 1 100 ? 9.464 9.476 -13.016 1.00 78.12 100 ASP A N 1
ATOM 768 C CA . ASP A 1 100 ? 10.496 8.586 -13.535 1.00 78.12 100 ASP A CA 1
ATOM 769 C C . ASP A 1 100 ? 9.985 7.148 -13.718 1.00 78.12 100 ASP A C 1
ATOM 771 O O . ASP A 1 100 ? 10.780 6.238 -13.979 1.00 78.12 100 ASP A O 1
ATOM 775 N N . LEU A 1 101 ? 8.672 6.930 -13.567 1.00 80.69 101 LEU A N 1
ATOM 776 C CA . LEU A 1 101 ? 8.033 5.646 -13.822 1.00 80.69 101 LEU A CA 1
ATOM 777 C C . LEU A 1 101 ? 7.895 5.384 -15.319 1.00 80.69 101 LEU A C 1
ATOM 779 O O . LEU A 1 101 ? 7.476 6.232 -16.103 1.00 80.69 101 LEU A O 1
ATOM 783 N N . ILE A 1 102 ? 8.202 4.150 -15.682 1.00 84.00 102 ILE A N 1
ATOM 784 C CA . ILE A 1 102 ? 8.053 3.574 -17.006 1.00 84.00 102 ILE A CA 1
ATOM 785 C C . ILE A 1 102 ? 6.991 2.492 -16.894 1.00 84.00 102 ILE A C 1
ATOM 787 O O . ILE A 1 102 ? 7.110 1.586 -16.068 1.00 84.00 102 ILE A O 1
ATOM 791 N N . THR A 1 103 ? 5.967 2.572 -17.733 1.00 86.25 103 THR A N 1
ATOM 792 C CA . THR A 1 103 ? 4.949 1.529 -17.833 1.00 86.25 103 THR A CA 1
ATOM 793 C C . THR A 1 103 ? 5.554 0.278 -18.459 1.00 86.25 103 THR A C 1
ATOM 795 O O . THR A 1 103 ? 6.156 0.338 -19.534 1.00 86.25 103 THR A O 1
ATOM 798 N N . LEU A 1 104 ? 5.390 -0.862 -17.795 1.00 85.06 104 LEU A N 1
ATOM 799 C CA . LEU A 1 104 ? 5.670 -2.159 -18.389 1.00 85.06 104 LEU A CA 1
ATOM 800 C C . LEU A 1 104 ? 4.542 -2.517 -19.359 1.00 85.06 104 LEU A C 1
ATOM 802 O O . LEU A 1 104 ? 3.379 -2.464 -18.956 1.00 85.06 104 LEU A O 1
ATOM 806 N N . PRO A 1 105 ? 4.859 -2.895 -20.607 1.00 81.12 105 PRO A N 1
ATOM 807 C CA . PRO A 1 105 ? 3.843 -3.373 -21.528 1.00 81.12 105 PRO A CA 1
ATOM 808 C C . PRO A 1 105 ? 3.256 -4.692 -21.023 1.00 81.12 105 PRO A C 1
ATOM 810 O O . PRO A 1 105 ? 3.979 -5.531 -20.474 1.00 81.12 105 PRO A O 1
ATOM 813 N N . ASP A 1 106 ? 1.961 -4.880 -21.265 1.00 81.75 106 ASP A N 1
ATOM 814 C CA . ASP A 1 106 ? 1.254 -6.125 -20.985 1.00 81.75 106 ASP A CA 1
ATOM 815 C C . ASP A 1 106 ? 1.959 -7.269 -21.718 1.00 81.75 106 ASP A C 1
ATOM 817 O O . ASP A 1 106 ? 1.941 -7.353 -22.946 1.00 81.75 106 ASP A O 1
ATOM 821 N N . THR A 1 107 ? 2.661 -8.102 -20.949 1.00 81.44 107 THR A N 1
ATOM 822 C CA . THR A 1 107 ? 3.496 -9.176 -21.489 1.00 81.44 107 THR A CA 1
ATOM 823 C C . THR A 1 107 ? 2.947 -10.512 -21.028 1.00 81.44 107 THR A C 1
ATOM 825 O O . THR A 1 107 ? 2.920 -10.795 -19.826 1.00 81.44 107 THR A O 1
ATOM 828 N N . ASP A 1 108 ? 2.550 -11.345 -21.985 1.00 81.62 108 ASP A N 1
ATOM 829 C CA . ASP A 1 108 ? 2.171 -12.727 -21.723 1.00 81.62 108 ASP A CA 1
ATOM 830 C C . ASP A 1 108 ? 3.431 -13.589 -21.594 1.00 81.62 108 ASP A C 1
ATOM 832 O O . ASP A 1 108 ? 4.285 -13.639 -22.481 1.00 81.62 108 ASP A O 1
ATOM 836 N N . LEU A 1 109 ? 3.564 -14.259 -20.453 1.00 75.62 109 LEU A N 1
ATOM 837 C CA . LEU A 1 109 ? 4.646 -15.188 -20.170 1.00 75.62 109 LEU A CA 1
ATOM 838 C C . LEU A 1 109 ? 4.224 -16.605 -20.557 1.00 75.62 109 LEU A C 1
ATOM 840 O O . LEU A 1 109 ? 3.293 -17.191 -19.992 1.00 75.62 109 LEU A O 1
ATOM 844 N N . GLU A 1 110 ? 4.969 -17.186 -21.491 1.00 71.31 110 GLU A N 1
ATOM 845 C CA . GLU A 1 110 ? 4.882 -18.605 -21.806 1.00 71.31 110 GLU A CA 1
ATOM 846 C C . GLU A 1 110 ? 5.671 -19.415 -20.773 1.00 71.31 110 GLU A C 1
ATOM 848 O O . GLU A 1 110 ? 6.886 -19.262 -20.627 1.00 71.31 110 GLU A O 1
ATOM 853 N N . VAL A 1 111 ? 4.988 -20.308 -20.055 1.00 64.06 111 VAL A N 1
ATOM 854 C CA . VAL A 1 111 ? 5.631 -21.252 -19.135 1.00 64.06 111 VAL A CA 1
ATOM 855 C C . VAL A 1 111 ? 5.320 -22.659 -19.620 1.00 64.06 111 VAL A C 1
ATOM 857 O O . VAL A 1 111 ? 4.236 -23.180 -19.391 1.00 64.06 111 VAL A O 1
ATOM 860 N N . GLY A 1 112 ? 6.289 -23.274 -20.298 1.00 57.19 112 GLY A N 1
ATOM 861 C CA . GLY A 1 112 ? 6.207 -24.670 -20.727 1.00 57.19 112 GLY A CA 1
ATOM 862 C C . GLY A 1 112 ? 5.286 -24.916 -21.927 1.00 57.19 112 GLY A C 1
ATOM 863 O O . GLY A 1 112 ? 4.164 -25.379 -21.775 1.00 57.19 112 GLY A O 1
ATOM 864 N N . GLY A 1 113 ? 5.808 -24.704 -23.138 1.00 55.81 113 GLY A N 1
ATOM 865 C CA . GLY A 1 113 ? 5.430 -25.496 -24.316 1.00 55.81 113 GLY A CA 1
ATOM 866 C C . GLY A 1 113 ? 4.013 -25.354 -24.889 1.00 55.81 113 GLY A C 1
ATOM 867 O O . GLY A 1 113 ? 3.586 -26.284 -25.569 1.00 55.81 113 GLY A O 1
ATOM 868 N N . GLY A 1 114 ? 3.302 -24.238 -24.678 1.00 53.62 114 GLY A N 1
ATOM 869 C CA . GLY A 1 114 ? 2.163 -23.885 -25.547 1.00 53.62 114 GLY A CA 1
ATOM 870 C C . GLY A 1 114 ? 0.903 -23.307 -24.897 1.00 53.62 114 GLY A C 1
ATOM 871 O O . GLY A 1 114 ? -0.055 -23.046 -25.618 1.00 53.62 114 GLY A O 1
ATOM 872 N N . ALA A 1 115 ? 0.872 -23.080 -23.580 1.00 55.31 115 ALA A N 1
ATOM 873 C CA . ALA A 1 115 ? -0.215 -22.340 -22.931 1.00 55.31 115 ALA A CA 1
ATOM 874 C C . ALA A 1 115 ? 0.336 -21.115 -22.182 1.00 55.31 115 ALA A C 1
ATOM 876 O O . ALA A 1 115 ? 1.261 -21.239 -21.377 1.00 55.31 115 ALA A O 1
ATOM 877 N N . TYR A 1 116 ? -0.229 -19.933 -22.451 1.00 54.94 116 TYR A N 1
ATOM 878 C CA . TYR A 1 116 ? 0.067 -18.698 -21.718 1.00 54.94 116 TYR A CA 1
ATOM 879 C C . TYR A 1 116 ? -0.273 -18.897 -20.233 1.00 54.94 116 TYR A C 1
ATOM 881 O O . TYR A 1 116 ? -1.414 -19.217 -19.902 1.00 54.94 116 TYR A O 1
ATOM 889 N N . ALA A 1 117 ? 0.711 -18.760 -19.340 1.00 67.38 117 ALA A N 1
ATOM 890 C CA . ALA A 1 117 ? 0.550 -19.129 -17.929 1.00 67.38 117 ALA A CA 1
ATOM 891 C C . ALA A 1 117 ? 0.392 -17.921 -16.991 1.00 67.38 117 ALA A C 1
ATOM 893 O O . ALA A 1 117 ? -0.142 -18.072 -15.892 1.00 67.38 117 ALA A O 1
ATOM 894 N N . ALA A 1 118 ? 0.848 -16.731 -17.398 1.00 73.00 118 ALA A N 1
ATOM 895 C CA . ALA A 1 118 ? 0.720 -15.505 -16.612 1.00 73.00 118 ALA A CA 1
ATOM 896 C C . ALA A 1 118 ? 0.848 -14.261 -17.499 1.00 73.00 118 ALA A C 1
ATOM 898 O O . ALA A 1 118 ? 1.648 -14.260 -18.429 1.00 73.00 118 ALA A O 1
ATOM 899 N N . SER A 1 119 ? 0.125 -13.192 -17.169 1.00 82.06 119 SER A N 1
ATOM 900 C CA . SER A 1 119 ? 0.354 -11.858 -17.728 1.00 82.06 119 SER A CA 1
ATOM 901 C C . SER A 1 119 ? 1.038 -10.971 -16.689 1.00 82.06 119 SER A C 1
ATOM 903 O O . SER A 1 119 ? 0.749 -11.048 -15.491 1.00 82.06 119 SER A O 1
ATOM 905 N N . VAL A 1 120 ? 1.982 -10.146 -17.138 1.00 86.12 120 VAL A N 1
ATOM 906 C CA . VAL A 1 120 ? 2.701 -9.192 -16.286 1.00 86.12 120 VAL A CA 1
ATOM 907 C C . VAL A 1 120 ? 2.403 -7.781 -16.748 1.00 86.12 120 VAL A C 1
ATOM 909 O O . VAL A 1 120 ? 2.511 -7.471 -17.932 1.00 86.12 120 VAL A O 1
ATOM 912 N N . ARG A 1 121 ? 2.044 -6.936 -15.782 1.00 86.88 121 ARG A N 1
ATOM 913 C CA . ARG A 1 121 ? 1.785 -5.504 -15.944 1.00 86.88 121 ARG A CA 1
ATOM 914 C C . ARG A 1 121 ? 2.344 -4.776 -14.735 1.00 86.88 121 ARG A C 1
ATOM 916 O O . ARG A 1 121 ? 2.434 -5.365 -13.658 1.00 86.88 121 ARG A O 1
ATOM 923 N N . GLY A 1 122 ? 2.711 -3.513 -14.898 1.00 85.88 122 GLY A N 1
ATOM 924 C CA . GLY A 1 122 ? 3.195 -2.714 -13.779 1.00 85.88 122 GLY A CA 1
ATOM 925 C C . GLY A 1 122 ? 3.976 -1.487 -14.212 1.00 85.88 122 GLY A C 1
ATOM 926 O O . GLY A 1 122 ? 3.966 -1.099 -15.378 1.00 85.88 122 GLY A O 1
ATOM 927 N N . PHE A 1 123 ? 4.672 -0.890 -13.252 1.00 85.25 123 PHE A N 1
ATOM 928 C CA . PHE A 1 123 ? 5.490 0.297 -13.461 1.00 85.25 123 PHE A CA 1
ATOM 929 C C . PHE A 1 123 ? 6.859 0.080 -12.844 1.00 85.25 123 PHE A C 1
ATOM 931 O O . PHE A 1 123 ? 6.991 -0.528 -11.789 1.00 85.25 123 PHE A O 1
ATOM 938 N N . LEU A 1 124 ? 7.880 0.605 -13.501 1.00 83.06 124 LEU A N 1
ATOM 939 C CA . LEU A 1 124 ? 9.267 0.467 -13.098 1.00 83.06 124 LEU A CA 1
ATOM 940 C C . LEU A 1 124 ? 9.953 1.825 -13.153 1.00 83.06 124 LEU A C 1
ATOM 942 O O . LEU A 1 124 ? 9.790 2.559 -14.120 1.00 83.06 124 LEU A O 1
ATOM 946 N N . THR A 1 125 ? 10.775 2.169 -12.167 1.00 75.50 125 THR A N 1
ATOM 947 C CA . THR A 1 125 ? 11.580 3.401 -12.253 1.00 75.50 125 THR A CA 1
ATOM 948 C C . THR A 1 125 ? 12.687 3.286 -13.295 1.00 75.50 125 THR A C 1
ATOM 950 O O . THR A 1 125 ? 13.327 2.239 -13.410 1.00 75.50 125 THR A O 1
ATOM 953 N N . HIS A 1 126 ? 12.990 4.370 -14.004 1.00 68.25 126 HIS A N 1
ATOM 954 C CA . HIS A 1 126 ? 14.140 4.421 -14.905 1.00 68.25 126 HIS A CA 1
ATOM 955 C C . HIS A 1 126 ? 15.465 4.155 -14.159 1.00 68.25 126 HIS A C 1
ATOM 957 O O . HIS A 1 126 ? 15.677 4.644 -13.052 1.00 68.25 126 HIS A O 1
ATOM 963 N N . GLY A 1 127 ? 16.407 3.432 -14.780 1.00 58.59 127 GLY A N 1
ATOM 964 C CA . GLY A 1 127 ? 17.690 3.044 -14.163 1.00 58.59 127 GLY A CA 1
ATOM 965 C C . GLY A 1 127 ? 18.649 4.200 -13.836 1.00 58.59 127 GLY A C 1
ATOM 966 O O . GLY A 1 127 ? 19.636 3.988 -13.146 1.00 58.59 127 GLY A O 1
ATOM 967 N N . ASN A 1 128 ? 18.359 5.416 -14.309 1.00 53.88 128 ASN A N 1
ATOM 968 C CA . ASN A 1 128 ? 19.069 6.652 -13.943 1.00 53.88 128 ASN A CA 1
ATOM 969 C C . ASN A 1 128 ? 18.346 7.451 -12.838 1.00 53.88 128 ASN A C 1
ATOM 971 O O . ASN A 1 128 ? 18.894 8.411 -12.300 1.00 53.88 128 ASN A O 1
ATOM 975 N N . SER A 1 129 ? 17.107 7.077 -12.500 1.00 54.84 129 SER A N 1
ATOM 976 C CA . SER A 1 129 ? 16.380 7.688 -11.393 1.00 54.84 129 SER A CA 1
ATOM 977 C C . SER A 1 129 ? 16.781 7.009 -10.093 1.00 54.84 129 SER A C 1
ATOM 979 O O . SER A 1 129 ? 16.255 5.985 -9.660 1.00 54.84 129 SER A O 1
ATOM 981 N N . ALA A 1 130 ? 17.793 7.599 -9.478 1.00 49.06 130 ALA A N 1
ATOM 982 C CA . ALA A 1 130 ? 18.219 7.302 -8.131 1.00 49.06 130 ALA A CA 1
ATOM 983 C C . ALA A 1 130 ? 17.172 7.796 -7.122 1.00 49.06 130 ALA A C 1
ATOM 985 O O . ALA A 1 130 ? 17.382 8.823 -6.470 1.00 49.06 130 ALA A O 1
ATOM 986 N N . THR A 1 131 ? 16.037 7.114 -6.957 1.00 49.75 131 THR A N 1
ATOM 987 C CA . THR A 1 131 ? 15.123 7.477 -5.866 1.00 49.75 131 THR A CA 1
ATOM 988 C C . THR A 1 131 ? 15.749 7.079 -4.533 1.00 49.75 131 THR A C 1
ATOM 990 O O . THR A 1 131 ? 15.769 5.922 -4.114 1.00 49.75 131 THR A O 1
ATOM 993 N N . TYR A 1 132 ? 16.362 8.081 -3.908 1.00 42.12 132 TYR A N 1
ATOM 994 C CA . TYR A 1 132 ? 17.147 7.998 -2.690 1.00 42.12 132 TYR A CA 1
ATOM 995 C C . TYR A 1 132 ? 16.218 7.800 -1.484 1.00 42.12 132 TYR A C 1
ATOM 997 O O . TYR A 1 132 ? 15.680 8.761 -0.941 1.00 42.12 132 TYR A O 1
ATOM 1005 N N . TYR A 1 133 ? 16.048 6.559 -1.026 1.00 46.72 133 TYR A N 1
ATOM 1006 C CA . TYR A 1 133 ? 15.418 6.271 0.266 1.00 46.72 133 TYR A CA 1
ATOM 1007 C C . TYR A 1 133 ? 16.484 6.278 1.368 1.00 46.72 133 TYR A C 1
ATOM 1009 O O . TYR A 1 133 ? 16.899 5.232 1.864 1.00 46.72 133 TYR A O 1
ATOM 1017 N N . ARG A 1 134 ? 16.977 7.466 1.746 1.00 31.91 134 ARG A N 1
ATOM 1018 C CA . ARG A 1 134 ? 17.770 7.635 2.975 1.00 31.91 134 ARG A CA 1
ATOM 1019 C C . ARG A 1 134 ? 16.943 8.420 3.978 1.00 31.91 134 ARG A C 1
ATOM 1021 O O . ARG A 1 134 ? 16.569 9.561 3.720 1.00 31.91 134 ARG A O 1
ATOM 1028 N N . GLY A 1 135 ? 16.657 7.772 5.106 1.00 33.47 135 GLY A N 1
ATOM 1029 C CA . GLY A 1 135 ? 15.855 8.317 6.192 1.00 33.47 135 GLY A CA 1
ATOM 1030 C C . GLY A 1 135 ? 16.276 9.735 6.565 1.00 33.47 135 GLY A C 1
ATOM 1031 O O . GLY A 1 135 ? 17.445 9.967 6.859 1.00 33.47 135 GLY A O 1
ATOM 1032 N N . SER A 1 136 ? 15.319 10.665 6.496 1.00 32.22 136 SER A N 1
ATOM 1033 C CA . SER A 1 136 ? 15.300 11.961 7.200 1.00 32.22 136 SER A CA 1
ATOM 1034 C C . SER A 1 136 ? 14.169 12.876 6.691 1.00 32.22 136 SER A C 1
ATOM 1036 O O . SER A 1 136 ? 13.621 13.652 7.466 1.00 32.22 136 SER A O 1
ATOM 1038 N N . GLN A 1 137 ? 13.741 12.766 5.426 1.00 33.31 137 GLN A N 1
ATOM 1039 C CA . GLN A 1 137 ? 12.716 13.652 4.847 1.00 33.31 137 GLN A CA 1
ATOM 1040 C C . GLN A 1 137 ? 11.440 12.861 4.519 1.00 33.31 137 GLN A C 1
ATOM 1042 O O . GLN A 1 137 ? 11.453 11.942 3.707 1.00 33.31 137 GLN A O 1
ATOM 1047 N N . ARG A 1 138 ? 10.343 13.203 5.205 1.00 35.78 138 ARG A N 1
ATOM 1048 C CA . ARG A 1 138 ? 9.036 12.514 5.240 1.00 35.78 138 ARG A CA 1
ATOM 1049 C C . ARG A 1 138 ? 8.188 12.683 3.966 1.00 35.78 138 ARG A C 1
ATOM 1051 O O . ARG A 1 138 ? 6.999 12.952 4.055 1.00 35.78 138 ARG A O 1
ATOM 1058 N N . HIS A 1 139 ? 8.777 12.539 2.788 1.00 33.84 139 HIS A N 1
ATOM 1059 C CA . HIS A 1 139 ? 8.032 12.558 1.529 1.00 33.84 139 HIS A CA 1
ATOM 1060 C C . HIS A 1 139 ? 8.667 11.591 0.546 1.00 33.84 139 HIS A C 1
ATOM 1062 O O . HIS A 1 139 ? 9.358 12.025 -0.366 1.00 33.84 139 HIS A O 1
ATOM 1068 N N . THR A 1 140 ? 8.461 10.298 0.785 1.00 31.67 140 THR A N 1
ATOM 1069 C CA . THR A 1 140 ? 8.434 9.224 -0.215 1.00 31.67 140 THR A CA 1
ATOM 1070 C C . THR A 1 140 ? 8.340 7.899 0.528 1.00 31.67 140 THR A C 1
ATOM 1072 O O . THR A 1 140 ? 9.151 7.590 1.396 1.00 31.67 140 THR A O 1
ATOM 1075 N N . VAL A 1 141 ? 7.282 7.165 0.205 1.00 38.97 141 VAL A N 1
ATOM 1076 C CA . VAL A 1 141 ? 7.030 5.7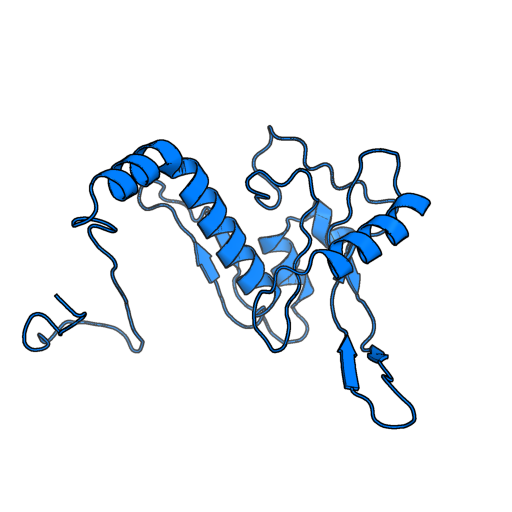41 0.428 1.00 38.97 141 VAL A CA 1
ATOM 1077 C C . VAL A 1 141 ? 7.788 5.072 1.580 1.00 38.97 141 VAL A C 1
ATOM 1079 O O . VAL A 1 141 ? 8.956 4.692 1.485 1.00 38.97 141 VAL A O 1
ATOM 1082 N N . TYR A 1 142 ? 7.073 4.924 2.691 1.00 36.09 142 TYR A N 1
ATOM 1083 C CA . TYR A 1 142 ? 7.538 4.350 3.946 1.00 36.09 142 TYR A CA 1
ATOM 1084 C C . TYR A 1 142 ? 7.927 2.865 3.803 1.00 36.09 142 TYR A C 1
ATOM 1086 O O . TYR A 1 142 ? 7.200 1.976 4.223 1.00 36.09 142 TYR A O 1
ATOM 1094 N N . SER A 1 143 ? 9.128 2.567 3.304 1.00 35.22 143 SER A N 1
ATOM 1095 C CA . SER A 1 143 ? 9.767 1.269 3.553 1.00 35.22 143 SER A CA 1
ATOM 1096 C C . SER A 1 143 ? 10.168 1.214 5.030 1.00 35.22 143 SER A C 1
ATOM 1098 O O . SER A 1 143 ? 11.250 1.652 5.427 1.00 35.22 143 SER A O 1
ATOM 1100 N N . GLY A 1 144 ? 9.263 0.719 5.875 1.00 30.20 144 GLY A N 1
ATOM 1101 C CA . GLY A 1 144 ? 9.563 0.377 7.260 1.00 30.20 144 GLY A CA 1
ATOM 1102 C C . GLY A 1 144 ? 10.678 -0.668 7.305 1.00 30.20 144 GLY A C 1
ATOM 1103 O O . GLY A 1 144 ? 10.446 -1.844 7.051 1.00 30.20 144 GLY A O 1
ATOM 1104 N N . GLY A 1 145 ? 11.904 -0.236 7.602 1.00 32.16 145 GLY A N 1
ATOM 1105 C CA . GLY A 1 145 ? 13.024 -1.108 7.971 1.00 32.16 145 GLY A CA 1
ATOM 1106 C C . GLY A 1 145 ? 13.647 -1.954 6.856 1.00 32.16 145 GLY A C 1
ATOM 1107 O O . GLY A 1 145 ? 14.655 -2.613 7.101 1.00 32.16 145 GLY A O 1
ATOM 1108 N N . SER A 1 146 ? 13.125 -1.929 5.629 1.00 36.62 146 SER A N 1
ATOM 1109 C CA . SER A 1 146 ? 13.766 -2.613 4.513 1.00 36.62 146 SER A CA 1
ATOM 1110 C C . SER A 1 146 ? 14.741 -1.647 3.840 1.00 36.62 146 SER A C 1
ATOM 1112 O O . SER A 1 146 ? 14.358 -0.682 3.184 1.00 36.62 146 SER A O 1
ATOM 1114 N N . THR A 1 147 ? 16.038 -1.939 3.946 1.00 39.16 147 THR A N 1
ATOM 1115 C CA . THR A 1 147 ? 17.095 -1.322 3.128 1.00 39.16 147 THR A CA 1
ATOM 1116 C C . THR A 1 147 ? 16.846 -1.561 1.629 1.00 39.16 147 THR A C 1
ATOM 1118 O O . THR A 1 147 ? 17.658 -1.142 0.818 1.00 39.16 147 THR A O 1
ATOM 1121 N N . GLY A 1 148 ? 15.807 -2.321 1.242 1.00 47.81 148 GLY A N 1
ATOM 1122 C CA . GLY A 1 148 ? 15.272 -2.542 -0.102 1.00 47.81 148 GLY A CA 1
ATOM 1123 C C . GLY A 1 148 ? 14.422 -1.362 -0.572 1.00 47.81 148 GLY A C 1
ATOM 1124 O O . GLY A 1 148 ? 13.643 -0.835 0.209 1.00 47.81 148 GLY A O 1
ATOM 1125 N N . GLY A 1 149 ? 14.557 -0.940 -1.831 1.00 57.97 149 GLY A N 1
ATOM 1126 C CA . GLY A 1 149 ? 13.658 0.060 -2.416 1.00 57.97 149 GLY A CA 1
ATOM 1127 C C . GLY A 1 149 ? 12.192 -0.390 -2.366 1.00 57.97 149 GLY A C 1
ATOM 1128 O O . GLY A 1 149 ? 11.900 -1.555 -2.063 1.00 57.97 149 GLY A O 1
ATOM 1129 N N . TRP A 1 150 ? 11.272 0.535 -2.641 1.00 69.31 150 TRP A N 1
ATOM 1130 C CA . TRP A 1 150 ? 9.842 0.238 -2.679 1.00 69.31 150 TRP A CA 1
ATOM 1131 C C . TRP A 1 150 ? 9.530 -0.692 -3.856 1.00 69.31 150 TRP A C 1
ATOM 1133 O O . TRP A 1 150 ? 9.447 -0.253 -4.993 1.00 69.31 150 TRP A O 1
ATOM 1143 N N . CYS A 1 151 ? 9.450 -1.990 -3.564 1.00 77.56 151 CYS A N 1
ATOM 1144 C CA . CYS A 1 151 ? 9.195 -3.053 -4.529 1.00 77.56 151 CYS A CA 1
ATOM 1145 C C . CYS A 1 151 ? 7.923 -3.795 -4.110 1.00 77.56 151 CYS A C 1
ATOM 1147 O O . CYS A 1 151 ? 7.930 -4.506 -3.089 1.00 77.56 151 CYS A O 1
ATOM 1149 N N . THR A 1 152 ? 6.853 -3.588 -4.873 1.00 84.56 152 THR A N 1
ATOM 1150 C CA . THR A 1 152 ? 5.494 -4.043 -4.583 1.00 84.56 152 THR A CA 1
ATOM 1151 C C . THR A 1 152 ? 5.044 -5.020 -5.656 1.00 84.56 152 THR A C 1
ATOM 1153 O O . THR A 1 152 ? 5.001 -4.692 -6.831 1.00 84.56 152 THR A O 1
ATOM 1156 N N . ILE A 1 153 ? 4.697 -6.241 -5.249 1.00 88.12 153 ILE A N 1
ATOM 1157 C CA . ILE A 1 153 ? 4.293 -7.297 -6.178 1.00 88.12 153 ILE A CA 1
ATOM 1158 C C . ILE A 1 153 ? 2.881 -7.734 -5.815 1.00 88.12 153 ILE A C 1
ATOM 1160 O O . ILE A 1 153 ? 2.637 -8.189 -4.693 1.00 88.12 153 ILE A O 1
ATOM 1164 N N . PHE A 1 154 ? 1.969 -7.620 -6.776 1.00 89.44 154 PHE A N 1
ATOM 1165 C CA . PHE A 1 154 ? 0.630 -8.180 -6.685 1.00 89.44 154 PHE A CA 1
ATOM 1166 C C . PHE A 1 154 ? 0.523 -9.437 -7.545 1.00 89.44 154 PHE A C 1
ATOM 1168 O O . PHE A 1 154 ? 0.978 -9.479 -8.684 1.00 89.44 154 PHE A O 1
ATOM 1175 N N . MET A 1 155 ? -0.080 -10.482 -6.985 1.00 89.50 155 MET A N 1
ATOM 1176 C CA . MET A 1 155 ? -0.445 -11.694 -7.714 1.00 89.50 155 MET A CA 1
ATOM 1177 C C . MET A 1 155 ? -1.937 -11.921 -7.521 1.00 89.50 155 MET A C 1
ATOM 1179 O O . MET A 1 155 ? -2.394 -12.111 -6.392 1.00 89.50 155 MET A O 1
ATOM 1183 N N . ASN A 1 156 ? -2.703 -11.883 -8.613 1.00 88.06 156 ASN A N 1
ATOM 1184 C CA . ASN A 1 156 ? -4.161 -12.051 -8.595 1.00 88.06 156 ASN A CA 1
ATOM 1185 C C . ASN A 1 156 ? -4.855 -11.120 -7.576 1.00 88.06 156 ASN A C 1
ATOM 1187 O O . ASN A 1 156 ? -5.682 -11.562 -6.776 1.00 88.06 156 ASN A O 1
ATOM 1191 N N . GLY A 1 157 ? -4.455 -9.842 -7.546 1.00 86.50 157 GLY A N 1
ATOM 1192 C CA . GLY A 1 157 ? -5.009 -8.820 -6.647 1.00 86.50 157 GLY A CA 1
ATOM 1193 C C . GLY A 1 157 ? -4.561 -8.917 -5.182 1.00 86.50 157 GLY A C 1
ATOM 1194 O O . GLY A 1 157 ? -5.037 -8.157 -4.336 1.00 86.50 157 GLY A O 1
ATOM 1195 N N . ARG A 1 158 ? -3.641 -9.830 -4.844 1.00 90.25 158 ARG A N 1
ATOM 1196 C CA . ARG A 1 158 ? -3.087 -9.965 -3.488 1.00 90.25 158 ARG A CA 1
ATOM 1197 C C . ARG A 1 158 ? -1.663 -9.446 -3.427 1.00 90.25 158 ARG A C 1
ATOM 1199 O O . ARG A 1 158 ? -0.847 -9.806 -4.269 1.00 90.25 158 ARG A O 1
ATOM 1206 N N . LEU A 1 159 ? -1.362 -8.666 -2.392 1.00 89.19 159 LEU A N 1
ATOM 1207 C CA . LEU A 1 159 ? 0.002 -8.245 -2.092 1.00 89.19 159 LEU A CA 1
ATOM 1208 C C . LEU A 1 159 ? 0.827 -9.463 -1.651 1.00 89.19 159 LEU A C 1
ATOM 1210 O O . LEU A 1 159 ? 0.466 -10.134 -0.683 1.00 89.19 159 LEU A O 1
ATOM 1214 N N . VAL A 1 160 ? 1.929 -9.739 -2.351 1.00 89.00 160 VAL A N 1
ATOM 1215 C CA . VAL A 1 160 ? 2.802 -10.892 -2.094 1.00 89.00 160 VAL A CA 1
ATOM 1216 C C . VAL A 1 160 ? 4.244 -10.439 -1.896 1.00 89.00 160 VAL A C 1
ATOM 1218 O O . VAL A 1 160 ? 4.797 -9.662 -2.672 1.00 89.00 160 VAL A O 1
ATOM 1221 N N . GLU A 1 161 ? 4.900 -10.990 -0.877 1.00 84.94 161 GLU A N 1
ATOM 1222 C CA . GLU A 1 161 ? 6.346 -10.869 -0.728 1.00 84.94 161 GLU A CA 1
ATOM 1223 C C . GLU A 1 161 ? 7.053 -12.020 -1.447 1.00 84.94 161 GLU A C 1
ATOM 1225 O O . GLU A 1 161 ? 7.033 -13.164 -1.001 1.00 84.94 161 GLU A O 1
ATOM 1230 N N . CYS A 1 162 ? 7.704 -11.713 -2.571 1.00 84.06 162 CYS A N 1
ATOM 1231 C CA . CYS A 1 162 ? 8.472 -12.692 -3.335 1.00 84.06 162 CYS A CA 1
ATOM 1232 C C . CYS A 1 162 ? 9.960 -12.316 -3.371 1.00 84.06 162 CYS A C 1
ATOM 1234 O O . CYS A 1 162 ? 10.396 -11.491 -4.176 1.00 84.06 162 CYS A O 1
ATOM 1236 N N . THR A 1 163 ? 10.759 -12.931 -2.494 1.00 84.19 163 THR A N 1
ATOM 1237 C CA . THR A 1 163 ? 12.214 -12.698 -2.427 1.00 84.19 163 THR A CA 1
ATOM 1238 C C . THR A 1 163 ? 12.947 -13.052 -3.728 1.00 84.19 163 THR A C 1
ATOM 1240 O O . THR A 1 163 ? 13.787 -12.250 -4.140 1.00 84.19 163 THR A O 1
ATOM 1243 N N . PRO A 1 164 ? 12.649 -14.178 -4.419 1.00 85.88 164 PRO A N 1
ATOM 1244 C CA . PRO A 1 164 ? 13.283 -14.495 -5.700 1.00 85.88 164 PRO A CA 1
ATOM 1245 C C . PRO A 1 164 ? 13.044 -13.431 -6.778 1.00 85.88 164 PRO A C 1
ATOM 1247 O O . PRO A 1 164 ? 14.004 -12.987 -7.405 1.00 85.88 164 PRO A O 1
ATOM 1250 N N . LEU A 1 165 ? 11.800 -12.963 -6.944 1.00 83.44 165 LEU A N 1
ATOM 1251 C CA . LEU A 1 165 ? 11.470 -11.911 -7.915 1.00 83.44 165 LEU A CA 1
ATOM 1252 C C . LEU A 1 165 ? 12.124 -10.580 -7.546 1.00 83.44 165 LEU A C 1
ATOM 1254 O O . LEU A 1 165 ? 12.757 -9.949 -8.387 1.00 83.44 165 LEU A O 1
ATOM 1258 N N . ARG A 1 166 ? 12.065 -10.189 -6.268 1.00 82.00 166 ARG A N 1
ATOM 1259 C CA . ARG A 1 166 ? 12.735 -8.978 -5.770 1.00 82.00 166 ARG A CA 1
ATOM 1260 C C . ARG A 1 166 ? 14.238 -9.005 -6.052 1.00 82.00 166 ARG A C 1
ATOM 1262 O O . ARG A 1 166 ? 14.808 -7.989 -6.445 1.00 82.00 166 ARG A O 1
ATOM 1269 N N . LYS A 1 167 ? 14.883 -10.159 -5.854 1.00 82.75 167 LYS A N 1
ATOM 1270 C CA . LYS A 1 167 ? 16.305 -10.344 -6.156 1.00 82.75 167 LYS A CA 1
ATOM 1271 C C . LYS A 1 167 ? 16.569 -10.249 -7.660 1.00 82.75 167 LYS A C 1
ATOM 1273 O O . LYS A 1 167 ? 17.466 -9.513 -8.044 1.00 82.75 167 LYS A O 1
ATOM 1278 N N . ALA A 1 168 ? 15.769 -10.910 -8.496 1.00 84.94 168 ALA A N 1
ATOM 1279 C CA . ALA A 1 168 ? 15.914 -10.858 -9.952 1.00 84.94 168 ALA A CA 1
ATOM 1280 C C . ALA A 1 168 ? 15.779 -9.427 -10.511 1.00 84.94 168 ALA A C 1
ATOM 1282 O O . ALA A 1 168 ? 16.582 -9.005 -11.348 1.00 84.94 168 ALA A O 1
ATOM 1283 N N . ILE A 1 169 ? 14.816 -8.651 -9.998 1.00 81.19 169 ILE A N 1
ATOM 1284 C CA . ILE A 1 169 ? 14.666 -7.227 -10.328 1.00 81.19 169 ILE A CA 1
ATOM 1285 C C . ILE A 1 169 ? 15.915 -6.463 -9.870 1.00 81.19 169 ILE A C 1
ATOM 1287 O O . ILE A 1 169 ? 16.536 -5.756 -10.661 1.00 81.19 169 ILE A O 1
ATOM 1291 N N . GLY A 1 170 ? 16.343 -6.653 -8.619 1.00 78.75 170 GLY A N 1
ATOM 1292 C CA . GLY A 1 170 ? 17.542 -6.015 -8.069 1.00 78.75 170 GLY A CA 1
ATOM 1293 C C . GLY A 1 170 ? 18.817 -6.293 -8.876 1.00 78.75 170 GLY A C 1
ATOM 1294 O O . GLY A 1 170 ? 19.566 -5.362 -9.166 1.00 78.75 170 GLY A O 1
ATOM 1295 N N . ASP A 1 171 ? 19.034 -7.541 -9.288 1.00 81.81 171 ASP A N 1
ATOM 1296 C CA . ASP A 1 171 ? 20.191 -7.968 -10.084 1.00 81.81 171 ASP A CA 1
ATOM 1297 C C . ASP A 1 171 ? 20.171 -7.354 -11.496 1.00 81.81 171 ASP A C 1
ATOM 1299 O O . ASP A 1 171 ? 21.220 -7.003 -12.043 1.00 81.81 171 ASP A O 1
ATOM 1303 N N . THR A 1 172 ? 18.981 -7.164 -12.075 1.00 82.62 172 THR A N 1
ATOM 1304 C CA . THR A 1 172 ? 18.809 -6.489 -13.372 1.00 82.62 172 THR A CA 1
ATOM 1305 C C . THR A 1 172 ? 19.166 -5.007 -13.261 1.00 82.62 172 THR A C 1
ATOM 1307 O O . THR A 1 172 ? 19.934 -4.479 -14.067 1.00 82.62 172 THR A O 1
ATOM 1310 N N . TYR A 1 173 ? 18.679 -4.345 -12.211 1.00 76.38 173 TYR A N 1
ATOM 1311 C CA . TYR A 1 173 ? 18.950 -2.933 -11.948 1.00 76.38 173 TYR A CA 1
ATOM 1312 C C . TYR A 1 173 ? 20.387 -2.643 -11.514 1.00 76.38 173 TYR A C 1
ATOM 1314 O O . TYR A 1 173 ? 20.884 -1.551 -11.778 1.00 76.38 173 TYR A O 1
ATOM 1322 N N . ALA A 1 174 ? 21.089 -3.604 -10.908 1.00 74.62 174 ALA A N 1
ATOM 1323 C CA . ALA A 1 174 ? 22.479 -3.442 -10.474 1.00 74.62 174 ALA A CA 1
ATOM 1324 C C . ALA A 1 174 ? 23.449 -3.098 -11.622 1.00 74.62 174 ALA A C 1
ATOM 1326 O O . ALA A 1 174 ? 24.537 -2.584 -11.370 1.00 74.62 174 ALA A O 1
ATOM 1327 N N . ARG A 1 175 ? 23.065 -3.370 -12.877 1.00 76.19 175 ARG A N 1
ATOM 1328 C CA . ARG A 1 175 ? 23.836 -3.001 -14.077 1.00 76.19 175 ARG A CA 1
ATOM 1329 C C . ARG A 1 175 ? 23.695 -1.528 -14.460 1.00 76.19 175 ARG A C 1
ATOM 1331 O O . ARG A 1 175 ? 24.577 -0.999 -15.128 1.00 76.19 175 ARG A O 1
ATOM 1338 N N . TYR A 1 176 ? 22.594 -0.895 -14.062 1.00 71.88 176 TYR A N 1
ATOM 1339 C CA . TYR A 1 176 ? 22.225 0.461 -14.471 1.00 71.88 176 TYR A CA 1
ATOM 1340 C C . TYR A 1 176 ? 22.340 1.469 -13.323 1.00 71.88 176 TYR A C 1
ATOM 1342 O O . TYR A 1 176 ? 22.679 2.625 -13.557 1.00 71.88 176 TYR A O 1
ATOM 1350 N N . LEU A 1 177 ? 22.106 1.027 -12.084 1.00 68.94 177 LEU A N 1
ATOM 1351 C CA . LEU A 1 177 ? 22.161 1.872 -10.898 1.00 68.94 177 LEU A CA 1
ATOM 1352 C C . LEU A 1 177 ? 23.576 1.927 -10.286 1.00 68.94 177 LEU A C 1
ATOM 1354 O O . LEU A 1 177 ? 24.240 0.896 -10.147 1.00 68.94 177 LEU A O 1
ATOM 1358 N N . PRO A 1 178 ? 24.025 3.106 -9.817 1.00 64.88 178 PRO A N 1
ATOM 1359 C CA . PRO A 1 178 ? 25.198 3.237 -8.961 1.00 64.88 178 PRO A CA 1
ATOM 1360 C C . PRO A 1 178 ? 25.129 2.333 -7.721 1.00 64.88 178 PRO A C 1
ATOM 1362 O O . PRO A 1 178 ? 24.059 2.101 -7.149 1.00 64.88 178 PRO A O 1
ATOM 1365 N N . LYS A 1 179 ? 26.292 1.861 -7.250 1.00 58.41 179 LYS A N 1
ATOM 1366 C CA . LYS A 1 179 ? 26.396 0.978 -6.075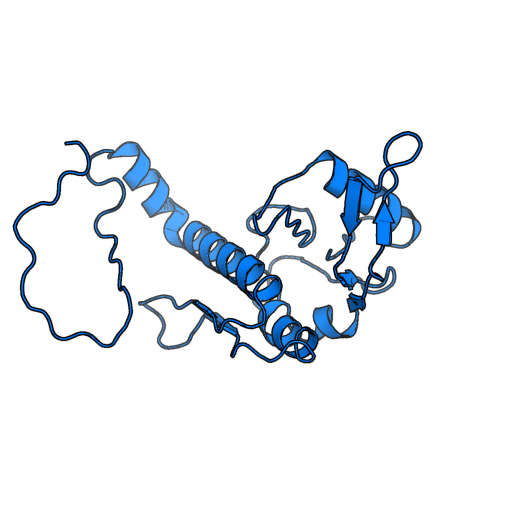 1.00 58.41 179 LYS A CA 1
ATOM 1367 C C . LYS A 1 179 ? 25.629 1.555 -4.876 1.00 58.41 179 LYS A C 1
ATOM 1369 O O . LYS A 1 179 ? 25.932 2.648 -4.407 1.00 58.41 179 LYS A O 1
ATOM 1374 N N . GLY A 1 180 ? 24.668 0.785 -4.360 1.00 58.75 180 GLY A N 1
ATOM 1375 C CA . GLY A 1 180 ? 23.882 1.123 -3.168 1.00 58.75 180 GLY A CA 1
ATOM 1376 C C . GLY A 1 180 ? 22.508 1.746 -3.436 1.00 58.75 180 GLY A C 1
ATOM 1377 O O . GLY A 1 180 ? 21.734 1.885 -2.492 1.00 58.75 180 GLY A O 1
ATOM 1378 N N . GLN A 1 181 ? 22.172 2.079 -4.686 1.00 61.31 181 GLN A N 1
ATOM 1379 C CA . GLN A 1 181 ? 20.824 2.523 -5.051 1.00 61.31 181 GLN A CA 1
ATOM 1380 C C . GLN A 1 181 ? 19.901 1.341 -5.348 1.00 61.31 181 GLN A C 1
ATOM 1382 O O . GLN A 1 181 ? 20.364 0.245 -5.673 1.00 61.31 181 GLN A O 1
ATOM 1387 N N . LYS A 1 182 ? 18.588 1.554 -5.206 1.00 62.50 182 LYS A N 1
ATOM 1388 C CA . LYS A 1 182 ? 17.580 0.509 -5.397 1.00 62.50 182 LYS A CA 1
ATOM 1389 C C . LYS A 1 182 ? 16.393 1.022 -6.205 1.00 62.50 182 LYS A C 1
ATOM 1391 O O . LYS A 1 182 ? 16.001 2.169 -5.993 1.00 62.50 182 LYS A O 1
ATOM 1396 N N . PRO A 1 183 ? 15.829 0.179 -7.085 1.00 58.94 183 PRO A N 1
ATOM 1397 C CA . PRO A 1 183 ? 14.682 0.563 -7.892 1.00 58.94 183 PRO A CA 1
ATOM 1398 C C . PRO A 1 183 ? 13.425 0.718 -7.038 1.00 58.94 183 PRO A C 1
ATOM 1400 O O . PRO A 1 183 ? 13.313 0.084 -5.979 1.00 58.94 183 PRO A O 1
ATOM 1403 N N . ALA A 1 184 ? 12.479 1.513 -7.538 1.00 57.66 184 ALA A N 1
ATOM 1404 C CA . ALA A 1 184 ? 11.077 1.339 -7.189 1.00 57.66 184 ALA A CA 1
ATOM 1405 C C . ALA A 1 184 ? 10.381 0.554 -8.314 1.00 57.66 184 ALA A C 1
ATOM 1407 O O . ALA A 1 184 ? 10.596 0.839 -9.496 1.00 57.66 184 ALA A O 1
ATOM 1408 N N . ALA A 1 185 ? 9.640 -0.486 -7.940 1.00 54.12 185 ALA A N 1
ATOM 1409 C CA . ALA A 1 185 ? 9.080 -1.485 -8.849 1.00 54.12 185 ALA A CA 1
ATOM 1410 C C . ALA A 1 185 ? 7.785 -2.088 -8.300 1.00 54.12 185 ALA A C 1
ATOM 1412 O O . ALA A 1 185 ? 7.597 -2.047 -7.062 1.00 54.12 185 ALA A O 1
#

Sequence (185 aa):
MDGEPVGAAQPTAATPGTTIHFTDLFYNLPTRRRSLMNTQSEEYARIVDLVSRFAAEYYTIAFTCRNARHGSADMSSPGGEADEQMKVLHFVLGDRVAKDLITLPDTDLEVGGGAYAASVRGFLTHGNSATYYRGSQRHTVYSGGSTGGWCTIFMNGRLVECTPLRKAIGDTYARYLPKGQKPAA

Foldseek 3Di:
DPPDDPDDDDDDDDDPDDDDDDPDPCVVPVVVVVVCVVCVVLVLLVVLLVQLLLCLVQLQDWDFDPDPVDPDTLATFHRDDPVCSLVRCCRSFNPLQSVQKDWDPFDFDDDPDDDRDDTDTDIKGDLPSQPDPDPDDSHGRRPRPDLAAAEWDDDPSDTDDDPVVSVVQQVVSVVRHDPSGHMRD

Secondary structure (DSSP, 8-state):
--S---SPPPP----SS------STTTT-HHHHHHHHHTHHHHHHHHHHHHHHHHHH-TTS-EEEE-TTSSSEEEEE----GGGHHHHHHHHH-HHHHTTEEEEEEEEEE-SSSSEEEEEEEEEE-TT------TT-S-S----S-SS----EEETTEEE--HHHHHHHHHHHTTTSPTT-----

Organism: Perkinsus olseni (NCBI:txid32597)